Protein AF-A0A3S3SS84-F1 (afdb_monomer_lite)

Radius of gyration: 25.29 Å; chains: 1; bounding box: 88×58×58 Å

Foldseek 3Di:
DDDDDDDDDDDPPDPPCDPVNVVVVPVVPPPPDPPPPPPPCPVVVVCVVPPPLPDQKDWQWAWDDDPVDIDIHHHWDADPVCVVVVVVDVVQDADLQWQDWDWDWDDDDDPDTDTDIDHGHPHNIHTQWHWDDPPPPDDIDIDGDPCLCVVQVWDQDPVQRFTWDADPVRDTGTAWHDDPRIIMGGSVSVCVVVVVVD

Sequence (198 aa):
MNKDSISKTSTDEYPQVTQADFEQAVLRRNLEPEGQNYALFLKEREHIKTQLGNEKWITVYSSSQDARETTDKYCGLVKNSDVDNVLTDDGWELSFEEGFPARRCQHGLCTNVEIEYDRFGFSDVEPLVFIRNYHGFRDNHPEISEEFRFFHNLYYERKRDEFVKFDESGEEIPVVRFKNGTVLIRLKEIRQFLSIKE

Secondary structure (DSSP, 8-state):
------------------HHHHHHHHHHS------SSSSTTHHHHHHHHHTTTTSSEEEEEEEEE-SS-EEEE--EE--GGGHHHHHH-STT---TT-SS-EEEE--SS-SS--EEEESSSS-SPEESEEEE--TTSS--EEEE-HHHHHHTT-EEETTTTEEEEE-TT--EEEEEEEETTEEEEEHHHHHHHHTT--

Structure (mmCIF, N/CA/C/O backbone):
data_AF-A0A3S3SS84-F1
#
_entry.id   AF-A0A3S3SS84-F1
#
loop_
_atom_site.group_PDB
_atom_site.id
_atom_site.type_symbol
_atom_site.label_atom_id
_atom_site.label_alt_id
_atom_site.label_comp_id
_atom_site.label_asym_id
_atom_site.label_entity_id
_atom_site.label_seq_id
_atom_site.pdbx_PDB_ins_code
_atom_site.Cartn_x
_atom_site.Cartn_y
_atom_site.Cartn_z
_atom_site.occupancy
_atom_site.B_iso_or_equiv
_atom_site.auth_seq_id
_atom_site.auth_comp_id
_atom_site.auth_asym_id
_atom_site.auth_atom_id
_atom_site.pdbx_PDB_model_num
ATOM 1 N N . MET A 1 1 ? 69.122 -36.813 -6.906 1.00 33.28 1 MET A N 1
ATOM 2 C CA . MET A 1 1 ? 69.836 -35.531 -6.714 1.00 33.28 1 MET A CA 1
ATOM 3 C C . MET A 1 1 ? 69.293 -34.579 -7.770 1.00 33.28 1 MET A C 1
ATOM 5 O O . MET A 1 1 ? 69.358 -34.948 -8.926 1.00 33.28 1 MET A O 1
ATOM 9 N N . ASN A 1 2 ? 68.663 -33.447 -7.484 1.00 34.47 2 ASN A N 1
ATOM 10 C CA . ASN A 1 2 ? 68.453 -32.754 -6.222 1.00 34.47 2 ASN A CA 1
ATOM 11 C C . ASN A 1 2 ? 67.049 -32.120 -6.227 1.00 34.47 2 ASN A C 1
ATOM 13 O O . ASN A 1 2 ? 66.549 -31.734 -7.281 1.00 34.47 2 ASN A O 1
ATOM 17 N N . LYS A 1 3 ? 66.416 -32.114 -5.053 1.00 42.94 3 LYS A N 1
ATOM 18 C CA . LYS A 1 3 ? 65.128 -31.482 -4.754 1.00 42.94 3 LYS A CA 1
ATOM 19 C C . LYS A 1 3 ? 65.404 -30.023 -4.412 1.00 42.94 3 LYS A C 1
ATOM 21 O O . LYS A 1 3 ? 66.201 -29.828 -3.511 1.00 42.94 3 LYS A O 1
ATOM 26 N N . ASP A 1 4 ? 64.680 -29.078 -5.001 1.00 41.25 4 ASP A N 1
ATOM 27 C CA . ASP A 1 4 ? 64.538 -27.714 -4.468 1.00 41.25 4 ASP A CA 1
ATOM 28 C C . ASP A 1 4 ? 63.083 -27.273 -4.737 1.00 41.25 4 ASP A C 1
ATOM 30 O O . ASP A 1 4 ? 62.698 -26.990 -5.866 1.00 41.25 4 ASP A O 1
ATOM 34 N N . SER A 1 5 ? 62.139 -27.631 -3.860 1.00 37.94 5 SER A N 1
ATOM 35 C CA . SER A 1 5 ? 61.687 -26.880 -2.673 1.00 37.94 5 SER A CA 1
ATOM 36 C C . SER A 1 5 ? 60.755 -25.713 -3.019 1.00 37.94 5 SER A C 1
ATOM 38 O O . SER A 1 5 ? 61.174 -24.588 -3.262 1.00 37.94 5 SER A O 1
ATOM 40 N N . ILE A 1 6 ? 59.457 -26.029 -2.985 1.00 43.22 6 ILE A N 1
ATOM 41 C CA . ILE A 1 6 ? 58.327 -25.098 -2.937 1.00 43.22 6 ILE A CA 1
ATOM 42 C C . ILE A 1 6 ? 58.434 -24.290 -1.635 1.00 43.22 6 ILE A C 1
ATOM 44 O O . ILE A 1 6 ? 58.304 -24.868 -0.554 1.00 43.22 6 ILE A O 1
ATOM 48 N N . SER A 1 7 ? 58.643 -22.975 -1.720 1.00 37.16 7 SER A N 1
ATOM 49 C CA . SER A 1 7 ? 58.449 -22.066 -0.589 1.00 37.16 7 SER A CA 1
ATOM 50 C C . SER A 1 7 ? 57.005 -21.554 -0.584 1.00 37.16 7 SER A C 1
ATOM 52 O O . SER A 1 7 ? 56.540 -20.899 -1.512 1.00 37.16 7 SER A O 1
ATOM 54 N N . LYS A 1 8 ? 56.275 -21.888 0.483 1.00 44.56 8 LYS A N 1
ATOM 55 C CA . LYS A 1 8 ? 55.044 -21.207 0.894 1.00 44.56 8 LYS A CA 1
ATOM 56 C C . LYS A 1 8 ? 55.412 -20.157 1.940 1.00 44.56 8 LYS A C 1
ATOM 58 O O . LYS A 1 8 ? 55.920 -20.543 2.984 1.00 44.56 8 LYS A O 1
ATOM 63 N N . THR A 1 9 ? 55.100 -18.897 1.660 1.00 34.22 9 THR A N 1
ATOM 64 C CA . THR A 1 9 ? 54.912 -17.744 2.573 1.00 34.22 9 THR A CA 1
ATOM 65 C C . THR A 1 9 ? 54.574 -16.576 1.642 1.00 34.22 9 THR A C 1
ATOM 67 O O . THR A 1 9 ? 55.252 -16.429 0.637 1.00 34.22 9 THR A O 1
ATOM 70 N N . SER A 1 10 ? 53.582 -15.720 1.833 1.00 34.88 10 SER A N 1
ATOM 71 C CA . SER A 1 10 ? 52.751 -15.356 2.974 1.00 34.88 10 SER A CA 1
ATOM 72 C C . SER A 1 10 ? 51.520 -14.653 2.388 1.00 34.88 10 SER A C 1
ATOM 74 O O . SER A 1 10 ? 51.633 -14.032 1.338 1.00 34.88 10 SER A O 1
ATOM 76 N N . THR A 1 11 ? 50.378 -14.782 3.055 1.00 35.44 11 THR A N 1
ATOM 77 C CA . THR A 1 11 ? 49.108 -14.085 2.819 1.00 35.44 11 THR A CA 1
ATOM 78 C C . THR A 1 11 ? 49.292 -12.678 2.241 1.00 35.44 11 THR A C 1
ATOM 80 O O . THR A 1 11 ? 49.975 -11.859 2.856 1.00 35.44 11 THR A O 1
ATOM 83 N N . ASP A 1 12 ? 48.674 -12.417 1.086 1.00 38.78 12 ASP A N 1
ATOM 84 C CA . ASP A 1 12 ? 48.531 -11.083 0.504 1.00 38.78 12 ASP A CA 1
ATOM 85 C C . ASP A 1 12 ? 47.715 -10.204 1.467 1.00 38.78 12 ASP A C 1
ATOM 87 O O . ASP A 1 12 ? 46.485 -10.147 1.411 1.00 38.78 12 ASP A O 1
ATOM 91 N N . GLU A 1 13 ? 48.391 -9.536 2.402 1.00 44.50 13 GLU A N 1
ATOM 92 C CA . GLU A 1 13 ? 47.826 -8.363 3.057 1.00 44.50 13 GLU A CA 1
ATOM 93 C C . GLU A 1 13 ? 47.720 -7.268 1.997 1.00 44.50 13 GLU A C 1
ATOM 95 O O . GLU A 1 13 ? 48.699 -6.610 1.638 1.00 44.50 13 GLU A O 1
ATOM 100 N N . TYR A 1 14 ? 46.510 -7.094 1.468 1.00 39.81 14 TYR A N 1
ATOM 101 C CA . TYR A 1 14 ? 46.167 -5.902 0.710 1.00 39.81 14 TYR A CA 1
ATOM 102 C C . TYR A 1 14 ? 46.538 -4.674 1.552 1.00 39.81 14 TYR A C 1
ATOM 104 O O . TYR A 1 14 ? 46.167 -4.625 2.733 1.00 39.81 14 TYR A O 1
ATOM 112 N N . PRO A 1 15 ? 47.246 -3.680 0.983 1.00 47.75 15 PRO A N 1
ATOM 113 C CA . PRO A 1 15 ? 47.521 -2.451 1.706 1.00 47.75 15 PRO A CA 1
ATOM 114 C C . PRO A 1 15 ? 46.185 -1.866 2.165 1.00 47.75 15 PRO A C 1
ATOM 116 O O . PRO A 1 15 ? 45.265 -1.699 1.362 1.00 47.75 15 PRO A O 1
ATOM 119 N N . GLN A 1 16 ? 46.059 -1.615 3.468 1.00 51.16 16 GLN A N 1
ATOM 120 C CA . GLN A 1 16 ? 44.879 -0.967 4.027 1.00 51.16 16 GLN A CA 1
ATOM 121 C C . GLN A 1 16 ? 44.791 0.427 3.412 1.00 51.16 16 GLN A C 1
ATOM 123 O O . GLN A 1 16 ? 45.594 1.301 3.734 1.00 51.16 16 GLN A O 1
ATOM 128 N N . VAL A 1 17 ? 43.849 0.601 2.485 1.00 50.44 17 VAL A N 1
ATOM 129 C CA . VAL A 1 17 ? 43.583 1.884 1.836 1.00 50.44 17 VAL A CA 1
ATOM 130 C C . VAL A 1 17 ? 43.101 2.832 2.920 1.00 50.44 17 VAL A C 1
ATOM 132 O O . VAL A 1 17 ? 42.024 2.647 3.488 1.00 50.44 17 VAL A O 1
ATOM 135 N N . THR A 1 18 ? 43.920 3.824 3.252 1.00 65.12 18 THR A N 1
ATOM 136 C CA . THR A 1 18 ? 43.531 4.829 4.234 1.00 65.12 18 THR A CA 1
ATOM 137 C C . THR A 1 18 ? 42.568 5.823 3.591 1.00 65.12 18 THR A C 1
ATOM 139 O O . THR A 1 18 ? 42.564 6.018 2.375 1.00 65.12 18 THR A O 1
ATOM 142 N N . GLN A 1 19 ? 41.755 6.497 4.405 1.00 56.25 19 GLN A N 1
ATOM 143 C CA . GLN A 1 19 ? 40.863 7.562 3.932 1.00 56.25 19 GLN A CA 1
ATOM 144 C C . GLN A 1 19 ? 41.625 8.628 3.116 1.00 56.25 19 GLN A C 1
ATOM 146 O O . GLN A 1 19 ? 41.119 9.135 2.118 1.00 56.25 19 GLN A O 1
ATOM 151 N N . ALA A 1 20 ? 42.883 8.891 3.483 1.00 63.28 20 ALA A N 1
ATOM 152 C CA . ALA A 1 20 ? 43.763 9.814 2.776 1.00 63.28 20 ALA A CA 1
ATOM 153 C C . ALA A 1 20 ? 44.193 9.301 1.388 1.00 63.28 20 ALA A C 1
ATOM 155 O O . ALA A 1 20 ? 44.321 10.097 0.456 1.00 63.28 20 ALA A O 1
ATOM 156 N N . ASP A 1 21 ? 44.376 7.987 1.221 1.00 62.75 21 ASP A N 1
ATOM 157 C CA . ASP A 1 21 ? 44.674 7.378 -0.082 1.00 62.75 21 ASP A CA 1
ATOM 158 C C . ASP A 1 21 ? 43.467 7.472 -1.025 1.00 62.75 21 ASP A C 1
ATOM 160 O O . ASP A 1 21 ? 43.627 7.706 -2.226 1.00 62.75 21 ASP A O 1
ATOM 164 N N . PHE A 1 22 ? 42.254 7.362 -0.473 1.00 54.28 22 PHE A N 1
ATOM 165 C CA . PHE A 1 22 ? 41.006 7.545 -1.214 1.00 54.28 22 PHE A CA 1
ATOM 166 C C . PHE A 1 22 ? 40.837 9.001 -1.672 1.00 54.28 22 PHE A C 1
ATOM 168 O O . PHE A 1 22 ? 40.579 9.262 -2.846 1.00 54.28 22 PHE A O 1
ATOM 175 N N . GLU A 1 23 ? 41.075 9.962 -0.779 1.00 59.25 23 GLU A N 1
ATOM 176 C CA . GLU A 1 23 ? 40.998 11.395 -1.087 1.00 59.25 23 GLU A CA 1
ATOM 177 C C . GLU A 1 23 ? 42.050 11.826 -2.124 1.00 59.25 23 GLU A C 1
ATOM 179 O O . GLU A 1 23 ? 41.735 12.559 -3.062 1.00 59.25 23 GLU A O 1
ATOM 184 N N . GLN A 1 24 ? 43.284 11.310 -2.038 1.00 56.19 24 GLN A N 1
ATOM 185 C CA . GLN A 1 24 ? 44.324 11.524 -3.056 1.00 56.19 24 GLN A CA 1
ATOM 186 C C . GLN A 1 24 ? 43.948 10.930 -4.420 1.00 56.19 24 GLN A C 1
ATOM 188 O O . GLN A 1 24 ? 44.270 11.527 -5.452 1.00 56.19 24 GLN A O 1
ATOM 193 N N . ALA A 1 25 ? 43.288 9.769 -4.451 1.00 49.94 25 ALA A N 1
ATOM 194 C CA . ALA A 1 25 ? 42.852 9.130 -5.691 1.00 49.94 25 ALA A CA 1
ATOM 195 C C . ALA A 1 25 ? 41.711 9.903 -6.376 1.00 49.94 25 ALA A C 1
ATOM 197 O O . ALA A 1 25 ? 41.719 10.025 -7.604 1.00 49.94 25 ALA A O 1
ATOM 198 N N . VAL A 1 26 ? 40.793 10.469 -5.586 1.00 49.97 26 VAL A N 1
ATOM 199 C CA . VAL A 1 26 ? 39.708 11.354 -6.045 1.00 49.97 26 VAL A CA 1
ATOM 200 C C . VAL A 1 26 ? 40.251 12.691 -6.562 1.00 49.97 26 VAL A C 1
ATOM 202 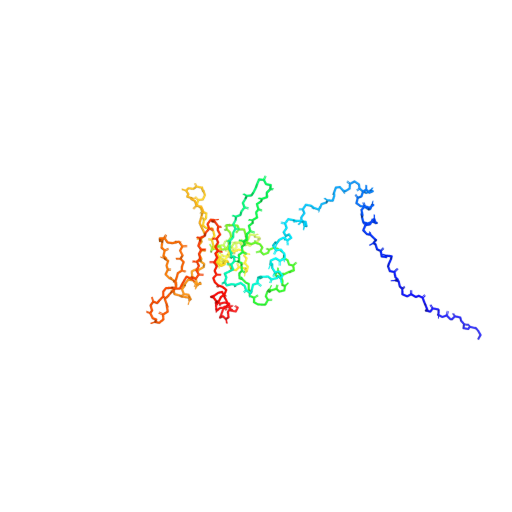O O . VAL A 1 26 ? 39.725 13.221 -7.527 1.00 49.97 26 VAL A O 1
ATOM 205 N N . LEU A 1 27 ? 41.341 13.213 -5.989 1.00 49.97 27 LEU A N 1
ATOM 206 C CA . LEU A 1 27 ? 41.964 14.471 -6.433 1.00 49.97 27 LEU A CA 1
ATOM 207 C C . LEU A 1 27 ? 42.878 14.330 -7.665 1.00 49.97 27 LEU A C 1
ATOM 209 O O . LEU A 1 27 ? 42.988 15.263 -8.456 1.00 49.97 27 LEU A O 1
ATOM 213 N N . ARG A 1 28 ? 43.587 13.201 -7.835 1.00 45.12 28 ARG A N 1
ATOM 214 C CA . ARG A 1 28 ? 44.561 13.016 -8.940 1.00 45.12 28 ARG A CA 1
ATOM 215 C C . ARG A 1 28 ? 43.925 12.725 -10.290 1.00 45.12 28 ARG A C 1
ATOM 217 O O . ARG A 1 28 ? 44.539 12.979 -11.326 1.00 45.12 28 ARG A O 1
ATOM 224 N N . ARG A 1 29 ? 42.731 12.150 -10.294 1.00 40.50 29 ARG A N 1
ATOM 225 C CA . ARG A 1 29 ? 41.902 12.087 -11.489 1.00 40.50 29 ARG A CA 1
ATOM 226 C C . ARG A 1 29 ? 40.944 13.256 -11.351 1.00 40.50 29 ARG A C 1
ATOM 228 O O . ARG A 1 29 ? 40.221 13.283 -10.375 1.00 40.50 29 ARG A O 1
ATOM 235 N N . ASN A 1 30 ? 40.895 14.175 -12.313 1.00 44.81 30 ASN A N 1
ATOM 236 C CA . ASN A 1 30 ? 39.806 15.159 -12.450 1.00 44.81 30 ASN A CA 1
ATOM 237 C C . ASN A 1 30 ? 38.455 14.468 -12.769 1.00 44.81 30 ASN A C 1
ATOM 239 O O . ASN A 1 30 ? 37.714 14.887 -13.652 1.00 44.81 30 ASN A O 1
ATOM 243 N N . LEU A 1 31 ? 38.181 13.349 -12.108 1.00 44.25 31 LEU A N 1
ATOM 244 C CA . LEU A 1 31 ? 36.870 12.794 -11.913 1.00 44.25 31 LEU A CA 1
ATOM 245 C C . LEU A 1 31 ? 36.328 13.590 -10.731 1.00 44.25 31 LEU A C 1
ATOM 247 O O . LEU A 1 31 ? 36.602 13.259 -9.580 1.00 44.25 31 LEU A O 1
ATOM 251 N N . GLU A 1 32 ? 35.591 14.662 -11.025 1.00 38.28 32 GLU A N 1
ATOM 252 C CA . GLU A 1 32 ? 34.512 15.057 -10.122 1.00 38.28 32 GLU A CA 1
ATOM 253 C C . GLU A 1 32 ? 33.808 13.754 -9.740 1.00 38.28 32 GLU A C 1
ATOM 255 O O . GLU A 1 32 ? 33.389 13.020 -10.646 1.00 38.28 32 GLU A O 1
ATOM 260 N N . PRO A 1 33 ? 33.802 13.362 -8.457 1.00 40.66 33 PRO A N 1
ATOM 261 C CA . PRO A 1 33 ? 33.200 12.105 -8.095 1.00 40.66 33 PRO A CA 1
ATOM 262 C C . PRO A 1 33 ? 31.753 12.199 -8.564 1.00 40.66 33 PRO A C 1
ATOM 264 O O . PRO A 1 33 ? 31.030 13.119 -8.180 1.00 40.66 33 PRO A O 1
ATOM 267 N N . GLU A 1 34 ? 31.320 11.231 -9.368 1.00 40.31 34 GLU A N 1
ATOM 268 C CA . GLU A 1 34 ? 29.911 10.872 -9.541 1.00 40.31 34 GLU A CA 1
ATOM 269 C C . GLU A 1 34 ? 29.367 10.351 -8.188 1.00 40.31 34 GLU A C 1
ATOM 271 O O . GLU A 1 34 ? 28.874 9.240 -8.034 1.00 40.31 34 GLU A O 1
ATOM 276 N N . GLY A 1 35 ? 29.535 11.165 -7.148 1.00 39.06 35 GLY A N 1
ATOM 277 C CA . GLY A 1 35 ? 29.123 11.014 -5.767 1.00 39.06 35 GLY A CA 1
ATOM 278 C C . GLY A 1 35 ? 27.873 11.835 -5.487 1.00 39.06 35 GLY A C 1
ATOM 279 O O . GLY A 1 35 ? 27.615 12.175 -4.337 1.00 39.06 35 GLY A O 1
ATOM 280 N N . GLN A 1 36 ? 27.089 12.146 -6.521 1.00 36.03 36 GLN A N 1
ATOM 281 C CA . GLN A 1 36 ? 25.764 12.719 -6.326 1.00 36.03 36 GLN A CA 1
ATOM 282 C C . GLN A 1 36 ? 24.740 11.672 -5.869 1.00 36.03 36 GLN A C 1
ATOM 284 O O . GLN A 1 36 ? 23.759 12.067 -5.268 1.00 36.03 36 GLN A O 1
ATOM 289 N N . ASN A 1 37 ? 24.978 10.359 -6.022 1.00 40.81 37 ASN A N 1
ATOM 290 C CA . ASN A 1 37 ? 23.961 9.343 -5.691 1.00 40.81 37 ASN A CA 1
ATOM 291 C C . ASN A 1 37 ? 24.025 8.738 -4.273 1.00 40.81 37 ASN A C 1
ATOM 293 O O . ASN A 1 37 ? 23.041 8.170 -3.807 1.00 40.81 37 ASN A O 1
ATOM 297 N N . TYR A 1 38 ? 25.137 8.847 -3.537 1.00 43.38 38 TYR A N 1
ATOM 298 C CA . TYR A 1 38 ? 25.286 8.098 -2.272 1.00 43.38 38 TYR A CA 1
ATOM 299 C C . TYR A 1 38 ? 24.820 8.845 -1.015 1.00 43.38 38 TYR A C 1
ATOM 301 O O . TYR A 1 38 ? 24.490 8.208 -0.012 1.00 43.38 38 TYR A O 1
ATOM 309 N N . ALA A 1 39 ? 24.779 10.178 -1.051 1.00 45.78 39 ALA A N 1
ATOM 310 C CA . ALA A 1 39 ? 24.356 10.991 0.090 1.00 45.78 39 ALA A CA 1
ATOM 311 C C . ALA A 1 39 ? 22.827 11.156 0.187 1.00 45.78 39 ALA A C 1
ATOM 313 O O . ALA A 1 39 ? 22.318 11.401 1.280 1.00 45.78 39 ALA A O 1
ATOM 314 N N . LEU A 1 40 ? 22.106 10.991 -0.929 1.00 56.25 40 LEU A N 1
ATOM 315 C CA . LEU A 1 40 ? 20.716 11.442 -1.082 1.00 56.25 40 LEU A CA 1
ATOM 316 C C . LEU A 1 40 ? 19.703 10.668 -0.231 1.00 56.25 40 LEU A C 1
ATOM 318 O O . LEU A 1 40 ? 18.725 11.239 0.233 1.00 56.25 40 LEU A O 1
ATOM 322 N N . PHE A 1 41 ? 19.975 9.397 0.070 1.00 66.12 41 PHE A N 1
ATOM 323 C CA . PHE A 1 41 ? 19.024 8.522 0.768 1.00 66.12 41 PHE A CA 1
ATOM 324 C C . PHE A 1 41 ? 19.559 7.964 2.090 1.00 66.12 41 PHE A C 1
ATOM 326 O O . PHE A 1 41 ? 19.090 6.932 2.563 1.00 66.12 41 PHE A O 1
ATOM 333 N N . LEU A 1 42 ? 20.571 8.585 2.711 1.00 72.88 42 LEU A N 1
ATOM 334 C CA . LEU A 1 42 ? 21.128 8.077 3.978 1.00 72.88 42 LEU 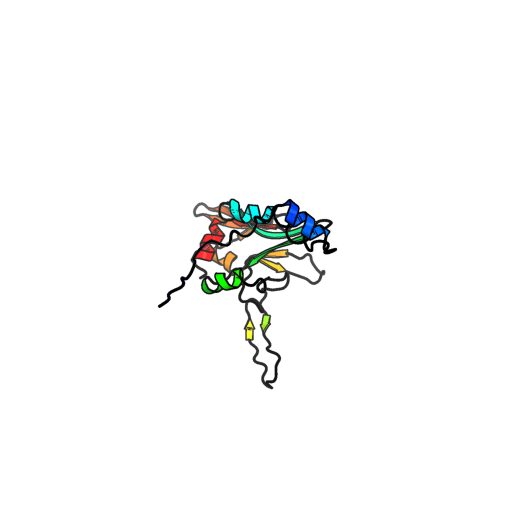A CA 1
ATOM 335 C C . LEU A 1 42 ? 20.057 7.969 5.070 1.00 72.88 42 LEU A C 1
ATOM 337 O O . LEU A 1 42 ? 20.005 6.974 5.790 1.00 72.88 42 LEU A O 1
ATOM 341 N N . LYS A 1 43 ? 19.167 8.960 5.151 1.00 77.19 43 LYS A N 1
ATOM 342 C CA . LYS A 1 43 ? 18.048 8.965 6.095 1.00 77.19 43 LYS A CA 1
ATOM 343 C C . LYS A 1 43 ? 17.085 7.804 5.826 1.00 77.19 43 LYS A C 1
ATOM 345 O O . LYS A 1 43 ? 16.715 7.092 6.756 1.00 77.19 43 LYS A O 1
ATOM 350 N N . GLU A 1 44 ? 16.713 7.589 4.569 1.00 79.44 44 GLU A N 1
ATOM 351 C CA . GLU A 1 44 ? 15.848 6.497 4.118 1.00 79.44 44 GLU A CA 1
ATOM 352 C C . GLU A 1 44 ? 16.482 5.133 4.396 1.00 79.44 44 GLU A C 1
ATOM 354 O O . GLU A 1 44 ? 15.824 4.252 4.941 1.00 79.44 44 GLU A O 1
ATOM 359 N N . ARG A 1 45 ? 17.773 4.964 4.096 1.00 81.00 45 ARG A N 1
ATOM 360 C CA . ARG A 1 45 ? 18.513 3.720 4.346 1.00 81.00 45 ARG A CA 1
ATOM 361 C C . ARG A 1 45 ? 18.566 3.381 5.828 1.00 81.00 45 ARG A C 1
ATOM 363 O O . ARG A 1 45 ? 18.353 2.228 6.197 1.00 81.00 45 ARG A O 1
ATOM 370 N N . GLU A 1 46 ? 18.831 4.365 6.681 1.00 83.56 46 GLU A N 1
ATOM 371 C CA . GLU A 1 46 ? 18.838 4.147 8.127 1.00 83.56 46 GLU A CA 1
ATOM 372 C C . GLU A 1 46 ? 17.433 3.851 8.661 1.00 83.56 46 GLU A C 1
ATOM 374 O O . GLU A 1 46 ? 17.273 2.951 9.486 1.00 83.56 46 GLU A O 1
ATOM 379 N N . HIS A 1 47 ? 16.397 4.508 8.136 1.00 83.69 47 HIS A N 1
ATOM 380 C CA . HIS A 1 47 ? 15.008 4.176 8.453 1.00 83.69 47 HIS A CA 1
ATOM 381 C C . HIS A 1 47 ? 14.650 2.733 8.054 1.00 83.69 47 HIS A C 1
ATOM 383 O O . HIS A 1 47 ? 14.107 1.994 8.875 1.00 83.69 47 HIS A O 1
ATOM 389 N N . ILE A 1 48 ? 15.020 2.290 6.846 1.00 84.62 48 ILE A N 1
ATOM 390 C CA . ILE A 1 48 ? 14.793 0.912 6.377 1.00 84.62 48 ILE A CA 1
ATOM 391 C C . ILE A 1 48 ? 15.467 -0.103 7.307 1.00 84.62 48 ILE A C 1
ATOM 393 O O . ILE A 1 48 ? 14.858 -1.101 7.677 1.00 84.62 48 ILE A O 1
ATOM 397 N N . LYS A 1 49 ? 16.708 0.158 7.729 1.00 84.06 49 LYS A N 1
ATOM 398 C CA . LYS A 1 49 ? 17.457 -0.764 8.596 1.00 84.06 49 LYS A CA 1
ATOM 399 C C . LYS A 1 49 ? 16.941 -0.824 10.031 1.00 84.06 49 LYS A C 1
ATOM 401 O O . LYS A 1 49 ? 17.073 -1.861 10.674 1.00 84.06 49 LYS A O 1
ATOM 406 N N . THR A 1 50 ? 16.444 0.290 10.567 1.00 85.44 50 THR A N 1
ATOM 407 C CA . THR A 1 50 ? 16.203 0.426 12.014 1.00 85.44 50 THR A CA 1
ATOM 408 C C . THR A 1 50 ? 14.727 0.460 12.399 1.00 85.44 50 THR A C 1
ATOM 410 O O . THR A 1 50 ? 14.377 0.035 13.500 1.00 85.44 50 THR A O 1
ATOM 413 N N . GLN A 1 51 ? 13.853 0.952 11.519 1.00 85.75 51 GLN A N 1
ATOM 414 C CA . GLN A 1 51 ? 12.460 1.275 11.844 1.00 85.75 51 GLN A CA 1
ATOM 415 C C . GLN A 1 51 ? 11.457 0.493 10.998 1.00 85.75 51 GLN A C 1
ATOM 417 O O . GLN A 1 51 ? 10.456 0.012 11.542 1.00 85.75 51 GLN A O 1
ATOM 422 N N . LEU A 1 52 ? 11.724 0.322 9.701 1.00 85.69 52 LEU A N 1
ATOM 423 C CA . LEU A 1 52 ? 10.792 -0.336 8.790 1.00 85.69 52 LEU A CA 1
ATOM 424 C C . LEU A 1 52 ? 10.421 -1.740 9.298 1.00 85.69 52 LEU A C 1
ATOM 426 O O . LEU A 1 52 ? 11.273 -2.552 9.650 1.00 85.69 52 LEU A O 1
ATOM 430 N N . GLY A 1 53 ? 9.118 -2.018 9.373 1.00 83.19 53 GLY A N 1
ATOM 431 C CA . GLY A 1 53 ? 8.591 -3.291 9.880 1.00 83.19 53 GLY A CA 1
ATOM 432 C C . GLY A 1 53 ? 8.426 -3.382 11.405 1.00 83.19 53 GLY A C 1
ATOM 433 O O . GLY A 1 53 ? 7.857 -4.365 11.883 1.00 83.19 53 GLY A O 1
ATOM 434 N N . ASN A 1 54 ? 8.837 -2.364 12.165 1.00 87.31 54 ASN A N 1
ATOM 435 C CA . ASN A 1 54 ? 8.554 -2.242 13.604 1.00 87.31 54 ASN A CA 1
ATOM 436 C C . ASN A 1 54 ? 7.552 -1.121 13.920 1.00 87.31 54 ASN A C 1
ATOM 438 O O . ASN A 1 54 ? 7.011 -1.045 15.024 1.00 87.31 54 ASN A O 1
ATOM 442 N N . GLU A 1 55 ? 7.275 -0.257 12.949 1.00 91.94 55 GLU A N 1
ATOM 443 C CA . GLU A 1 55 ? 6.353 0.859 13.101 1.00 91.94 55 GLU A CA 1
ATOM 444 C C . GLU A 1 55 ? 4.890 0.431 12.991 1.00 91.94 55 GLU A C 1
ATOM 446 O O . GLU A 1 55 ? 4.519 -0.485 12.259 1.00 91.94 55 GLU A O 1
ATOM 451 N N . LYS A 1 56 ? 4.008 1.150 13.693 1.00 94.94 56 LYS A N 1
ATOM 452 C CA . LYS A 1 56 ? 2.560 0.916 13.590 1.00 94.94 56 LYS A CA 1
ATOM 453 C C . LYS A 1 56 ? 2.010 1.300 12.213 1.00 94.94 56 LYS A C 1
ATOM 455 O O . LYS A 1 56 ? 1.064 0.666 11.748 1.00 94.94 56 LYS A O 1
ATOM 460 N N . TRP A 1 57 ? 2.568 2.342 11.605 1.00 95.81 57 TRP A N 1
ATOM 461 C CA . TRP A 1 57 ? 2.159 2.902 10.321 1.00 95.81 57 TRP A CA 1
ATOM 462 C C . TRP A 1 57 ? 3.352 2.889 9.380 1.00 95.81 57 TRP A C 1
ATOM 464 O O . TRP A 1 57 ? 4.406 3.388 9.749 1.00 95.81 57 TRP A O 1
ATOM 474 N N . ILE A 1 58 ? 3.158 2.345 8.187 1.00 95.19 58 ILE A N 1
ATOM 475 C CA . ILE A 1 58 ? 4.164 2.278 7.134 1.00 95.19 58 ILE A CA 1
ATOM 476 C C . ILE A 1 58 ? 3.786 3.283 6.057 1.00 95.19 58 ILE A C 1
ATOM 478 O O . ILE A 1 58 ? 2.622 3.359 5.654 1.00 95.19 58 ILE A O 1
ATOM 482 N N . THR A 1 59 ? 4.772 4.047 5.595 1.00 93.88 59 THR A N 1
ATOM 483 C CA . THR A 1 59 ? 4.613 4.903 4.418 1.00 93.88 59 THR A CA 1
ATOM 484 C C . THR A 1 59 ? 4.684 4.028 3.177 1.00 93.88 59 THR A C 1
ATOM 486 O O . THR A 1 59 ? 5.736 3.470 2.885 1.00 93.88 59 THR A O 1
ATOM 489 N N . VAL A 1 60 ? 3.560 3.881 2.476 1.00 93.69 60 VAL A N 1
ATOM 490 C CA . VAL A 1 60 ? 3.455 3.044 1.265 1.00 93.69 60 VAL A CA 1
ATOM 491 C C . VAL A 1 60 ? 3.470 3.868 -0.019 1.00 93.69 60 VAL A C 1
ATOM 493 O O . VAL A 1 60 ? 3.697 3.328 -1.094 1.00 93.69 60 VAL A O 1
ATOM 496 N N . TYR A 1 61 ? 3.231 5.172 0.097 1.00 92.81 61 TYR A N 1
ATOM 497 C CA . TYR A 1 61 ? 3.445 6.126 -0.976 1.00 92.81 61 TYR A CA 1
ATOM 498 C C . TYR A 1 61 ? 3.811 7.485 -0.392 1.00 92.81 61 TYR A C 1
ATOM 500 O O . TYR A 1 61 ? 3.213 7.913 0.597 1.00 92.81 61 TYR A O 1
ATOM 508 N N . SER A 1 62 ? 4.756 8.179 -1.011 1.00 90.50 62 SER A N 1
ATOM 509 C CA . SER A 1 62 ? 4.988 9.603 -0.778 1.00 90.50 62 SER A CA 1
ATOM 510 C C . SER A 1 62 ? 5.675 10.200 -1.988 1.00 90.50 62 SER A C 1
ATOM 512 O O . SER A 1 62 ? 6.653 9.621 -2.445 1.00 90.50 62 SER A O 1
ATOM 514 N N . SER A 1 63 ? 5.233 11.371 -2.425 1.00 85.44 63 SER A N 1
ATOM 515 C CA . SER A 1 63 ? 5.984 12.188 -3.373 1.00 85.44 63 SER A CA 1
ATOM 516 C C . SER A 1 63 ? 6.345 13.500 -2.696 1.00 85.44 63 SER A C 1
ATOM 518 O O . SER A 1 63 ? 5.479 14.185 -2.142 1.00 85.44 63 SER A O 1
ATOM 520 N N . SER A 1 64 ? 7.635 13.818 -2.673 1.00 80.38 64 SER A N 1
ATOM 521 C CA . SER A 1 64 ? 8.145 15.073 -2.132 1.00 80.38 64 SER A CA 1
ATOM 522 C C . SER A 1 64 ? 9.062 15.730 -3.144 1.00 80.38 64 SER A C 1
ATOM 524 O O . SER A 1 64 ? 9.993 15.099 -3.639 1.00 80.38 64 SER A O 1
ATOM 526 N N . GLN A 1 65 ? 8.806 17.005 -3.412 1.00 75.25 65 GLN A N 1
ATOM 527 C CA . GLN A 1 65 ? 9.638 17.827 -4.270 1.00 75.25 65 GLN A CA 1
ATOM 528 C C . GLN A 1 65 ? 10.219 18.972 -3.446 1.00 75.25 65 GLN A C 1
ATOM 530 O O . GLN A 1 65 ? 9.489 19.842 -2.973 1.00 75.25 65 GLN A O 1
ATOM 535 N N . ASP A 1 66 ? 11.539 18.968 -3.309 1.00 71.31 66 ASP A N 1
ATOM 536 C CA . ASP A 1 66 ? 12.316 20.062 -2.745 1.00 71.31 66 ASP A CA 1
ATOM 537 C C . ASP A 1 66 ? 13.034 20.826 -3.868 1.00 71.31 66 ASP A C 1
ATOM 539 O O . ASP A 1 66 ? 13.133 20.374 -5.008 1.00 71.31 66 ASP A O 1
ATOM 543 N N . ALA A 1 67 ? 13.588 22.002 -3.557 1.00 66.19 67 ALA A N 1
ATOM 544 C CA . ALA A 1 67 ? 14.236 22.882 -4.541 1.00 66.19 67 ALA A CA 1
ATOM 545 C C . ALA A 1 67 ? 15.437 22.257 -5.288 1.00 66.19 67 ALA A C 1
ATOM 547 O O . ALA A 1 67 ? 15.968 22.874 -6.210 1.00 66.19 67 ALA A O 1
ATOM 548 N N . ARG A 1 68 ? 15.905 21.080 -4.859 1.00 64.81 68 ARG A N 1
ATOM 549 C CA . ARG A 1 68 ? 17.053 20.370 -5.435 1.00 64.81 68 ARG A CA 1
ATOM 550 C C . ARG A 1 68 ? 16.712 18.967 -5.926 1.00 64.81 68 ARG A C 1
ATOM 552 O O . ARG A 1 68 ? 17.397 18.485 -6.818 1.00 64.81 68 ARG A O 1
ATOM 559 N N . GLU A 1 69 ? 15.685 18.331 -5.366 1.00 69.50 69 GLU A N 1
ATOM 560 C CA . GLU A 1 69 ? 15.463 16.889 -5.487 1.00 69.50 69 GLU A CA 1
ATOM 561 C C . GLU A 1 69 ? 13.971 16.562 -5.492 1.00 69.50 69 GLU A C 1
ATOM 563 O O . GLU A 1 69 ? 13.171 17.202 -4.810 1.00 69.50 69 GLU A O 1
ATOM 568 N N . THR A 1 70 ? 13.603 15.548 -6.270 1.00 72.06 70 THR A N 1
ATOM 569 C CA . THR A 1 70 ? 12.290 14.905 -6.194 1.00 72.06 70 THR A CA 1
ATOM 570 C C . THR A 1 70 ? 12.515 13.492 -5.682 1.00 72.06 70 THR A C 1
ATOM 572 O O . THR A 1 70 ? 13.304 12.751 -6.262 1.00 72.06 70 THR A O 1
ATOM 575 N N . THR A 1 71 ? 11.858 13.155 -4.577 1.00 79.00 71 THR A N 1
ATOM 576 C CA . THR A 1 71 ? 11.938 11.842 -3.938 1.00 79.00 71 THR A CA 1
ATOM 577 C C . THR A 1 71 ? 10.552 11.240 -3.905 1.00 79.00 71 THR A C 1
ATOM 579 O O . THR A 1 71 ? 9.659 11.772 -3.236 1.00 79.00 71 THR A O 1
ATOM 582 N N . ASP A 1 72 ? 10.416 10.100 -4.570 1.00 81.88 72 ASP A N 1
ATOM 583 C CA . ASP A 1 72 ? 9.192 9.323 -4.590 1.00 81.88 72 ASP A CA 1
ATOM 584 C C . ASP A 1 72 ? 9.397 7.983 -3.880 1.00 81.88 72 ASP A C 1
ATOM 586 O O . ASP A 1 72 ? 10.459 7.365 -3.933 1.00 81.88 72 ASP A O 1
ATOM 590 N N . LYS A 1 73 ? 8.366 7.542 -3.162 1.00 86.50 73 LYS A N 1
ATOM 591 C CA . LYS A 1 73 ? 8.301 6.228 -2.522 1.00 86.50 73 LYS A CA 1
ATOM 592 C C . LYS A 1 73 ? 7.081 5.519 -3.070 1.00 86.50 73 LYS A C 1
ATOM 594 O O . LYS A 1 73 ? 5.981 6.064 -2.989 1.00 86.50 73 LYS A O 1
ATOM 599 N N . TYR A 1 74 ? 7.283 4.302 -3.558 1.00 86.88 74 TYR A N 1
ATOM 600 C CA . TYR A 1 74 ? 6.233 3.427 -4.064 1.00 86.88 74 TYR A CA 1
ATOM 601 C C . TYR A 1 74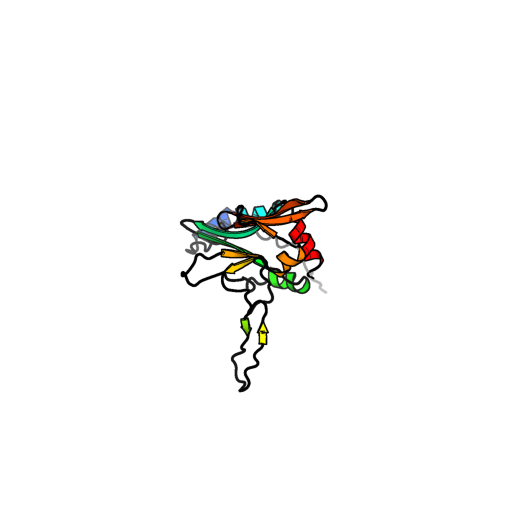 ? 6.286 2.077 -3.355 1.00 86.88 74 TYR A C 1
ATOM 603 O O . TYR A 1 74 ? 7.348 1.615 -2.936 1.00 86.88 74 TYR A O 1
ATOM 611 N N . CYS A 1 75 ? 5.124 1.446 -3.214 1.00 88.69 75 CYS A N 1
ATOM 612 C CA . CYS A 1 75 ? 4.998 0.111 -2.653 1.00 88.69 75 CYS A CA 1
ATOM 613 C C . CYS A 1 75 ? 4.463 -0.835 -3.727 1.00 88.69 75 CYS A C 1
ATOM 615 O O . CYS A 1 75 ? 3.289 -0.761 -4.102 1.00 88.69 75 CYS A O 1
ATOM 617 N N . GLY A 1 76 ? 5.353 -1.705 -4.200 1.00 88.75 76 GLY A N 1
ATOM 618 C CA . GLY A 1 76 ? 5.048 -2.825 -5.077 1.00 88.75 76 GLY A CA 1
ATOM 619 C C . GLY A 1 76 ? 5.015 -4.138 -4.299 1.00 88.75 76 GLY A C 1
ATOM 620 O O . GLY A 1 76 ? 5.786 -4.343 -3.359 1.00 88.75 76 GLY A O 1
ATOM 621 N N . LEU A 1 77 ? 4.098 -5.014 -4.680 1.00 89.25 77 LEU A N 1
ATOM 622 C CA . LEU A 1 77 ? 3.957 -6.373 -4.189 1.00 89.25 77 LEU A CA 1
ATOM 623 C C . LEU A 1 77 ? 4.576 -7.313 -5.215 1.00 89.25 77 LEU A C 1
ATOM 625 O O . LEU A 1 77 ? 4.306 -7.200 -6.409 1.00 89.25 77 LEU A O 1
ATOM 629 N N . VAL A 1 78 ? 5.394 -8.242 -4.735 1.00 88.69 78 VAL A N 1
ATOM 630 C CA . VAL A 1 78 ? 6.101 -9.219 -5.565 1.00 88.69 78 VAL A CA 1
ATOM 631 C C . VAL A 1 78 ? 5.875 -10.607 -4.998 1.00 88.69 78 VAL A C 1
ATOM 633 O O . VAL A 1 78 ? 5.715 -10.765 -3.784 1.00 88.69 78 VAL A O 1
ATOM 636 N N . LYS A 1 79 ? 5.862 -11.615 -5.870 1.00 87.06 79 LYS A N 1
ATOM 637 C CA . LYS A 1 79 ? 5.775 -13.009 -5.433 1.00 87.06 79 LYS A CA 1
ATOM 638 C C . LYS A 1 79 ? 7.017 -13.371 -4.640 1.00 87.06 79 LYS A C 1
ATOM 640 O O . LYS A 1 79 ? 8.123 -12.935 -4.962 1.00 87.06 79 LYS A O 1
ATOM 645 N N . ASN A 1 80 ? 6.854 -14.260 -3.666 1.00 87.62 80 ASN A N 1
ATOM 646 C CA . ASN A 1 80 ? 7.984 -14.732 -2.866 1.00 87.62 80 ASN A CA 1
ATOM 647 C C . ASN A 1 80 ? 9.086 -15.396 -3.716 1.00 87.62 80 ASN A C 1
ATOM 649 O O . ASN A 1 80 ? 10.256 -15.319 -3.352 1.00 87.62 80 ASN A O 1
ATOM 653 N N . SER A 1 81 ? 8.733 -16.011 -4.854 1.00 87.88 81 SER A N 1
ATOM 654 C CA . SER A 1 81 ? 9.699 -16.606 -5.791 1.00 87.88 81 SER A CA 1
ATOM 655 C C . SER A 1 81 ? 10.612 -15.589 -6.474 1.00 87.88 81 SER A C 1
ATOM 657 O O . SER A 1 81 ? 11.690 -15.961 -6.927 1.00 87.88 81 SER A O 1
ATOM 659 N N . ASP A 1 82 ? 10.184 -14.329 -6.547 1.00 85.06 82 ASP A N 1
ATOM 660 C CA . ASP A 1 82 ? 10.813 -13.305 -7.381 1.00 85.06 82 ASP A CA 1
ATOM 661 C C . ASP A 1 82 ? 11.594 -12.280 -6.542 1.00 85.06 82 ASP A C 1
ATOM 663 O O . ASP A 1 82 ? 12.258 -11.406 -7.096 1.00 85.06 82 ASP A O 1
ATOM 667 N N . VAL A 1 83 ? 11.577 -12.410 -5.207 1.00 86.44 83 VAL A N 1
ATOM 668 C CA . VAL A 1 83 ? 12.247 -11.493 -4.268 1.00 86.44 83 VAL A CA 1
ATOM 669 C C . VAL A 1 83 ? 13.739 -11.357 -4.572 1.00 86.44 83 VAL A C 1
ATOM 671 O O . VAL A 1 83 ? 14.243 -10.240 -4.641 1.00 86.44 83 VAL A O 1
ATOM 674 N N . ASP A 1 84 ? 14.447 -12.465 -4.801 1.00 86.00 84 ASP A N 1
ATOM 675 C CA . ASP A 1 84 ? 15.889 -12.428 -5.083 1.00 86.00 84 ASP A CA 1
ATOM 676 C C . ASP A 1 84 ? 16.201 -11.701 -6.402 1.00 86.00 84 ASP A C 1
ATOM 678 O O . ASP A 1 84 ? 17.193 -10.973 -6.496 1.00 86.00 84 ASP A O 1
ATOM 682 N N . ASN A 1 85 ? 15.329 -11.844 -7.406 1.00 83.69 85 ASN A N 1
ATOM 683 C CA . ASN A 1 85 ? 15.478 -11.164 -8.694 1.00 83.69 85 ASN A CA 1
ATOM 684 C C . ASN A 1 85 ? 15.261 -9.653 -8.534 1.00 83.69 85 ASN A C 1
ATOM 686 O O . ASN A 1 85 ? 16.093 -8.863 -8.971 1.00 83.69 85 ASN A O 1
ATOM 690 N N . VAL A 1 86 ? 14.194 -9.263 -7.831 1.00 82.88 86 VAL A N 1
ATOM 691 C CA . VAL A 1 86 ? 13.807 -7.864 -7.560 1.00 82.88 86 VAL A CA 1
ATOM 692 C C . VAL A 1 86 ? 14.835 -7.133 -6.687 1.00 82.88 86 VAL A C 1
ATOM 694 O O . VAL A 1 86 ? 14.991 -5.920 -6.779 1.00 82.88 86 VAL A O 1
ATOM 697 N N . LEU A 1 87 ? 15.563 -7.849 -5.826 1.00 83.12 87 LEU A N 1
ATOM 698 C CA . LEU A 1 87 ? 16.650 -7.264 -5.035 1.00 83.12 87 LEU A CA 1
ATOM 699 C C . LEU A 1 87 ? 17.966 -7.121 -5.816 1.00 83.12 87 LEU A C 1
ATOM 701 O O . LEU A 1 87 ? 18.863 -6.414 -5.354 1.00 83.12 87 LEU A O 1
ATOM 705 N N . THR A 1 88 ? 18.097 -7.803 -6.956 1.00 84.19 88 THR A N 1
ATOM 706 C CA . THR A 1 88 ? 19.314 -7.797 -7.783 1.00 84.19 88 THR A CA 1
ATOM 707 C C . THR A 1 88 ? 19.219 -6.812 -8.946 1.00 84.19 88 THR A C 1
ATOM 709 O O . THR A 1 88 ? 20.220 -6.187 -9.292 1.00 84.19 88 THR A O 1
ATOM 712 N N . ASP A 1 89 ? 18.038 -6.692 -9.545 1.00 76.75 89 ASP A N 1
ATOM 713 C CA . ASP A 1 89 ? 17.738 -5.820 -10.680 1.00 76.75 89 ASP A CA 1
ATOM 714 C C . ASP A 1 89 ? 16.815 -4.683 -10.222 1.00 76.75 89 ASP A C 1
ATOM 716 O O . ASP A 1 89 ? 15.862 -4.931 -9.489 1.00 76.75 89 ASP A O 1
ATOM 720 N N . ASP A 1 90 ? 17.088 -3.444 -10.626 1.00 69.50 90 ASP A N 1
ATOM 721 C CA . ASP A 1 90 ? 16.255 -2.270 -10.342 1.00 69.50 90 ASP A CA 1
ATOM 722 C C . ASP A 1 90 ? 15.189 -2.014 -11.423 1.00 69.50 90 ASP A C 1
ATOM 724 O O . ASP A 1 90 ? 14.316 -1.166 -11.243 1.00 69.50 90 ASP A O 1
ATOM 728 N N . GLY A 1 91 ? 15.172 -2.808 -12.500 1.00 67.06 91 GLY A N 1
ATOM 729 C CA . GLY A 1 91 ? 14.223 -2.699 -13.613 1.00 67.06 91 GLY A CA 1
ATOM 730 C C . GLY A 1 91 ? 12.753 -2.996 -13.283 1.00 67.06 91 GLY A C 1
ATOM 731 O O . GLY A 1 91 ? 11.913 -2.959 -14.181 1.00 67.06 91 GLY A O 1
ATOM 732 N N . TRP A 1 92 ? 12.421 -3.295 -12.024 1.00 68.81 92 TRP A N 1
ATOM 733 C CA . TRP A 1 92 ? 11.039 -3.437 -11.556 1.00 68.81 92 TRP A CA 1
ATOM 734 C C . TRP A 1 92 ? 10.381 -2.107 -11.172 1.00 68.81 92 TRP A C 1
ATOM 736 O O . TRP A 1 92 ? 9.198 -2.118 -10.819 1.00 68.81 92 TRP A O 1
ATOM 746 N N . GLU A 1 93 ? 11.132 -0.997 -11.187 1.00 69.12 93 GLU A N 1
ATOM 747 C CA . GLU A 1 93 ? 10.654 0.328 -10.789 1.00 69.12 93 GLU A CA 1
ATOM 748 C C . GLU A 1 93 ? 9.310 0.652 -11.457 1.00 69.12 93 GLU A C 1
ATOM 750 O O . GLU A 1 93 ? 9.213 0.773 -12.674 1.00 69.12 93 GLU A O 1
ATOM 755 N N . LEU A 1 94 ? 8.262 0.779 -10.637 1.00 71.56 94 LEU A N 1
ATOM 756 C CA . LEU A 1 94 ? 6.952 1.220 -11.096 1.00 71.56 94 LEU A CA 1
ATOM 757 C C . LEU A 1 94 ? 7.006 2.730 -11.312 1.00 71.56 94 LEU A C 1
ATOM 759 O O . LEU A 1 94 ? 7.132 3.490 -10.346 1.00 71.56 94 LEU A O 1
ATOM 763 N N . SER A 1 95 ? 6.860 3.175 -12.557 1.00 67.88 95 SER A N 1
ATOM 764 C CA . SER A 1 95 ? 6.660 4.599 -12.819 1.00 67.88 95 SER A CA 1
ATOM 765 C C . SER A 1 95 ? 5.274 5.061 -12.345 1.00 67.88 95 SER A C 1
ATOM 767 O O . SER A 1 95 ? 4.356 4.266 -12.129 1.00 67.88 95 SER A O 1
ATOM 769 N N . PHE A 1 96 ? 5.091 6.374 -12.175 1.00 66.56 96 PHE A N 1
ATOM 770 C CA . PHE A 1 96 ? 3.856 6.936 -11.609 1.00 66.56 96 PHE A CA 1
ATOM 771 C C . PHE A 1 96 ? 2.581 6.648 -12.436 1.00 66.56 96 PHE A C 1
ATOM 773 O O . PHE A 1 96 ? 1.473 6.848 -11.938 1.00 66.56 96 PHE A O 1
ATOM 780 N N . GLU A 1 97 ? 2.723 6.194 -13.686 1.00 68.06 97 GLU A N 1
ATOM 781 C CA . GLU A 1 97 ? 1.622 5.850 -14.601 1.00 68.06 97 GLU A CA 1
ATOM 782 C C . GLU A 1 97 ? 1.513 4.342 -14.871 1.00 68.06 97 GLU A C 1
ATOM 784 O O . GLU A 1 97 ? 0.665 3.910 -15.654 1.00 68.06 97 GLU A O 1
ATOM 789 N N . GLU A 1 98 ? 2.358 3.535 -14.236 1.00 75.25 98 GLU A N 1
ATOM 790 C CA . GLU A 1 98 ? 2.400 2.087 -14.409 1.00 75.25 98 GLU A CA 1
ATOM 791 C C . GLU A 1 98 ? 1.544 1.350 -13.380 1.00 75.25 98 GLU A C 1
ATOM 793 O O . GLU A 1 98 ? 0.952 1.934 -12.470 1.00 75.25 98 GLU A O 1
ATOM 798 N N . GLY A 1 99 ? 1.416 0.035 -13.563 1.00 80.56 99 GLY A N 1
ATOM 799 C CA . GLY A 1 99 ? 0.642 -0.808 -12.662 1.00 80.56 99 GLY A CA 1
ATOM 800 C C . GLY A 1 99 ? -0.843 -0.907 -12.998 1.00 80.56 99 GLY A C 1
ATOM 801 O O . GLY A 1 99 ? -1.540 -1.748 -12.438 1.00 80.56 99 GLY A O 1
ATOM 802 N N . PHE A 1 100 ? -1.348 -0.083 -13.920 1.00 85.50 100 PHE A N 1
ATOM 803 C CA . PHE A 1 100 ? -2.732 -0.157 -14.379 1.00 85.50 100 PHE A CA 1
ATOM 804 C C . PHE A 1 100 ? -2.936 -1.285 -15.398 1.00 85.50 100 PHE A C 1
ATOM 806 O O . PHE A 1 100 ? -2.029 -1.581 -16.182 1.00 85.50 100 PHE A O 1
ATOM 813 N N . PRO A 1 101 ? -4.149 -1.865 -15.463 1.00 85.38 101 PRO A N 1
ATOM 814 C CA . PRO A 1 101 ? -4.477 -2.837 -16.488 1.00 85.38 101 PRO A CA 1
ATOM 815 C C . PRO A 1 101 ? -4.218 -2.304 -17.893 1.00 85.38 101 PRO A C 1
ATOM 817 O O . PRO A 1 101 ? -4.719 -1.241 -18.272 1.00 85.38 101 PRO A O 1
ATOM 820 N N . ALA A 1 102 ? -3.471 -3.067 -18.681 1.00 78.44 102 ALA A N 1
ATOM 821 C CA . ALA A 1 102 ? -3.072 -2.669 -20.017 1.00 78.44 102 ALA A CA 1
ATOM 822 C C . ALA A 1 102 ? -3.119 -3.845 -20.987 1.00 78.44 102 ALA A C 1
ATOM 824 O O . ALA A 1 102 ? -3.162 -5.020 -20.627 1.00 78.44 102 ALA A O 1
ATOM 825 N N . ARG A 1 103 ? -3.115 -3.504 -22.271 1.00 72.81 103 ARG A N 1
ATOM 826 C CA . ARG A 1 103 ? -2.996 -4.481 -23.341 1.00 72.81 103 ARG A CA 1
ATOM 827 C C . ARG A 1 103 ? -1.524 -4.646 -23.694 1.00 72.81 103 ARG A C 1
ATOM 829 O O . ARG A 1 103 ? -0.914 -3.708 -24.206 1.00 72.81 103 ARG A O 1
ATOM 836 N N . ARG A 1 104 ? -0.987 -5.850 -23.524 1.00 66.94 104 ARG A N 1
ATOM 837 C CA . ARG A 1 104 ? 0.363 -6.176 -23.978 1.00 66.94 104 ARG A CA 1
ATOM 838 C C . ARG A 1 104 ? 0.320 -6.518 -25.468 1.00 66.94 104 ARG A C 1
ATOM 840 O O . ARG A 1 104 ? -0.482 -7.342 -25.906 1.00 66.94 104 ARG A O 1
ATOM 847 N N . CYS A 1 105 ? 1.146 -5.841 -26.265 1.00 62.06 105 CYS A N 1
ATOM 848 C CA . CYS A 1 105 ? 1.337 -6.151 -27.683 1.00 62.06 105 CYS A CA 1
ATOM 849 C C . CYS A 1 105 ? 2.817 -6.421 -27.922 1.00 62.06 105 CYS A C 1
ATOM 851 O O . CYS A 1 105 ? 3.623 -5.496 -27.833 1.00 62.06 105 CYS A O 1
ATOM 853 N N . GLN A 1 106 ? 3.183 -7.651 -28.267 1.00 58.94 106 GLN A N 1
ATOM 854 C CA . GLN A 1 106 ? 4.548 -7.933 -28.696 1.00 58.94 106 GLN A CA 1
ATOM 855 C C . GLN A 1 106 ? 4.703 -7.499 -30.159 1.00 58.94 106 GLN A C 1
ATOM 857 O O . GLN A 1 106 ? 4.074 -8.061 -31.054 1.00 58.94 106 GLN A O 1
ATOM 862 N N . HIS A 1 107 ? 5.498 -6.458 -30.417 1.00 50.94 107 HIS A N 1
ATOM 863 C CA . HIS A 1 107 ? 5.785 -6.024 -31.785 1.00 50.94 107 HIS A CA 1
ATOM 864 C C . HIS A 1 107 ? 7.066 -6.704 -32.286 1.00 50.94 107 HIS A C 1
ATOM 866 O O . HIS A 1 107 ? 8.166 -6.339 -31.878 1.00 50.94 107 HIS A O 1
ATOM 872 N N . GLY A 1 108 ? 6.928 -7.693 -33.175 1.00 46.50 108 GLY A N 1
ATOM 873 C CA . GLY A 1 108 ? 8.067 -8.337 -33.835 1.00 46.50 108 GLY A CA 1
ATOM 874 C C . GLY A 1 108 ? 7.685 -9.516 -34.735 1.00 46.50 108 GLY A C 1
ATOM 875 O O . GLY A 1 108 ? 7.265 -10.552 -34.242 1.00 46.50 108 GLY A O 1
ATOM 876 N N . LEU A 1 109 ? 7.868 -9.345 -36.054 1.00 43.84 109 LEU A N 1
ATOM 877 C CA . LEU A 1 109 ? 7.954 -10.367 -37.124 1.00 43.84 109 LEU A CA 1
ATOM 878 C C . LEU A 1 109 ? 6.818 -11.395 -37.314 1.00 43.84 109 LEU A C 1
ATOM 880 O O . LEU A 1 109 ? 6.928 -12.243 -38.198 1.00 43.84 109 LEU A O 1
ATOM 884 N N . CYS A 1 110 ? 5.710 -11.303 -36.587 1.00 44.66 110 CYS A N 1
ATOM 885 C CA . CYS A 1 110 ? 4.571 -12.205 -36.749 1.00 44.66 110 CYS A CA 1
ATOM 886 C C . CYS A 1 110 ? 3.360 -11.422 -37.266 1.00 44.66 110 CYS A C 1
ATOM 888 O O . CYS A 1 110 ? 2.939 -10.439 -36.665 1.00 44.66 110 CYS A O 1
ATOM 890 N N . THR A 1 111 ? 2.757 -11.873 -38.363 1.00 55.78 111 THR A N 1
ATOM 891 C CA . THR A 1 111 ? 1.505 -11.334 -38.930 1.00 55.78 111 THR A CA 1
ATOM 892 C C . THR A 1 111 ? 0.282 -11.506 -38.017 1.00 55.78 111 THR A C 1
ATOM 894 O O . THR A 1 111 ? -0.785 -10.984 -38.333 1.00 55.78 111 THR A O 1
ATOM 897 N N . ASN A 1 112 ? 0.441 -12.183 -36.877 1.00 56.72 112 ASN A N 1
ATOM 898 C CA . ASN A 1 112 ? -0.573 -12.360 -35.849 1.00 56.72 112 ASN A CA 1
ATOM 899 C C . ASN A 1 112 ? -0.108 -11.650 -34.575 1.00 56.72 112 ASN A C 1
ATOM 901 O O . ASN A 1 112 ? 0.793 -12.125 -33.889 1.00 56.72 112 ASN A O 1
ATOM 905 N N . VAL A 1 113 ? -0.712 -10.501 -34.280 1.00 66.31 113 VAL A N 1
ATOM 906 C CA . VAL A 1 113 ? -0.519 -9.813 -33.000 1.00 66.31 113 VAL A CA 1
ATOM 907 C C . VAL A 1 113 ? -1.323 -10.583 -31.959 1.00 66.31 113 VAL A C 1
ATOM 909 O O . VAL A 1 113 ? -2.549 -10.470 -31.934 1.00 66.31 113 VAL A O 1
ATOM 912 N N . GLU A 1 114 ? -0.658 -11.382 -31.128 1.00 64.50 114 GLU A N 1
ATOM 913 C CA . GLU A 1 114 ? -1.290 -11.904 -29.918 1.00 64.50 114 GLU A CA 1
ATOM 914 C C . GLU A 1 114 ? -1.512 -10.740 -28.952 1.00 64.50 114 GLU A C 1
ATOM 916 O O . GLU A 1 114 ? -0.630 -9.918 -28.691 1.00 64.50 114 GLU A O 1
ATOM 921 N N . ILE A 1 115 ? -2.765 -10.609 -28.529 1.00 73.69 115 ILE A N 1
ATOM 922 C CA . ILE A 1 115 ? -3.235 -9.537 -27.668 1.00 73.69 115 ILE A CA 1
ATOM 923 C C . ILE A 1 115 ? -3.496 -10.162 -26.311 1.00 73.69 115 ILE A C 1
ATOM 925 O O . ILE A 1 115 ? -4.495 -10.861 -26.140 1.00 73.69 115 ILE A O 1
ATOM 929 N N . GLU A 1 116 ? -2.616 -9.889 -25.357 1.00 79.69 116 GLU A N 1
ATOM 930 C CA . GLU A 1 116 ? -2.773 -10.360 -23.987 1.00 79.69 116 GLU A CA 1
ATOM 931 C C . GLU A 1 116 ? -3.266 -9.224 -23.092 1.00 79.69 116 GLU A C 1
ATOM 933 O O . GLU A 1 116 ? -2.864 -8.061 -23.230 1.00 79.69 116 GLU A O 1
ATOM 938 N N . TYR A 1 117 ? -4.187 -9.564 -22.193 1.00 82.62 117 TYR A N 1
ATOM 939 C CA . TYR A 1 117 ? -4.596 -8.669 -21.124 1.00 82.62 117 TYR A CA 1
ATOM 940 C C . TYR A 1 117 ? -3.613 -8.810 -19.974 1.00 82.62 117 TYR A C 1
ATOM 942 O O . TYR A 1 117 ? -3.467 -9.898 -19.417 1.00 82.62 117 TYR A O 1
ATOM 950 N N . ASP A 1 118 ? -3.003 -7.697 -19.601 1.00 82.31 118 ASP A N 1
ATOM 951 C CA . ASP A 1 118 ? -2.185 -7.608 -18.414 1.00 82.31 118 ASP A CA 1
ATOM 952 C C . ASP A 1 118 ? -2.929 -6.839 -17.324 1.00 82.31 118 ASP A C 1
ATOM 954 O O . ASP A 1 118 ? -3.498 -5.772 -17.567 1.00 82.31 118 ASP A O 1
ATOM 958 N N . ARG A 1 119 ? -2.943 -7.395 -16.113 1.00 83.00 119 ARG A N 1
ATOM 959 C CA . ARG A 1 119 ? -3.612 -6.776 -14.969 1.00 83.00 119 ARG A CA 1
ATOM 960 C C . ARG A 1 119 ? -2.804 -5.615 -14.383 1.00 83.00 119 ARG A C 1
ATOM 962 O O . ARG A 1 119 ? -3.430 -4.689 -13.875 1.00 83.00 119 ARG A O 1
ATOM 969 N N . PHE A 1 120 ? -1.476 -5.666 -14.460 1.00 81.81 120 PHE A N 1
ATOM 970 C CA . PHE A 1 120 ? -0.559 -4.697 -13.851 1.00 81.81 120 PHE A CA 1
ATOM 971 C C . PHE A 1 120 ? 0.400 -4.042 -14.862 1.00 81.81 120 PHE A C 1
ATOM 973 O O . PHE A 1 120 ? 1.274 -3.265 -14.491 1.00 81.81 120 PHE A O 1
ATOM 980 N N . GLY A 1 121 ? 0.214 -4.289 -16.158 1.00 73.62 121 GLY A N 1
ATOM 981 C CA . GLY A 1 121 ? 0.914 -3.581 -17.226 1.00 73.62 121 GLY A CA 1
ATOM 982 C C . GLY A 1 121 ? 2.056 -4.389 -17.834 1.00 73.62 121 GLY A C 1
ATOM 983 O O . GLY A 1 121 ? 1.829 -5.439 -18.413 1.00 73.62 121 GLY A O 1
ATOM 984 N N . PHE A 1 122 ? 3.283 -3.875 -17.826 1.00 64.25 122 PHE A N 1
ATOM 985 C CA . PHE A 1 122 ? 4.448 -4.602 -18.360 1.00 64.25 122 PHE A CA 1
ATOM 986 C C . PHE A 1 122 ? 5.334 -5.197 -17.254 1.00 64.25 122 PHE A C 1
ATOM 988 O O . PHE A 1 122 ? 6.406 -5.711 -17.558 1.00 64.25 122 PHE A O 1
ATOM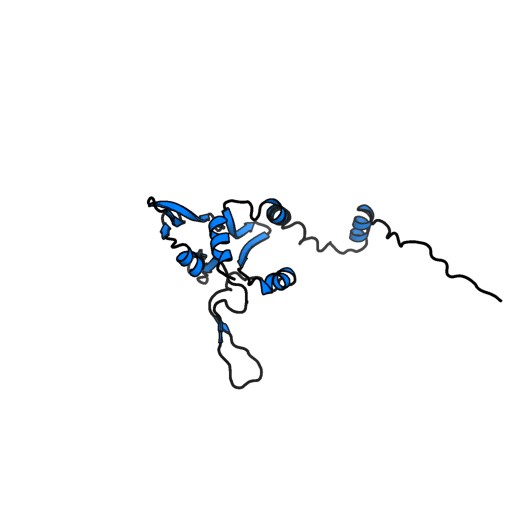 995 N N . SER A 1 123 ? 4.886 -5.141 -15.994 1.00 68.38 123 SER A N 1
ATOM 996 C CA . SER A 1 123 ? 5.648 -5.554 -14.815 1.00 68.38 123 SER A CA 1
ATOM 997 C C . SER A 1 123 ? 4.949 -6.689 -14.065 1.00 68.38 123 SER A C 1
ATOM 999 O O . SER A 1 123 ? 3.722 -6.715 -13.966 1.00 68.38 123 SER A O 1
ATOM 1001 N N . ASP A 1 124 ? 5.741 -7.604 -13.503 1.00 77.12 124 ASP A N 1
ATOM 1002 C CA . ASP A 1 124 ? 5.276 -8.645 -12.574 1.00 77.12 124 ASP A CA 1
ATOM 1003 C C . ASP A 1 124 ? 5.059 -8.103 -11.142 1.00 77.12 124 ASP A C 1
ATOM 1005 O O . ASP A 1 124 ? 4.695 -8.854 -10.234 1.00 77.12 124 ASP A O 1
ATOM 1009 N N . VAL A 1 125 ? 5.266 -6.796 -10.933 1.00 85.56 125 VAL A N 1
ATOM 1010 C CA . VAL A 1 125 ? 5.045 -6.100 -9.662 1.00 85.56 125 VAL A CA 1
ATOM 1011 C C . VAL A 1 125 ? 3.640 -5.504 -9.603 1.00 85.56 125 VAL A C 1
ATOM 1013 O O . VAL A 1 125 ? 3.246 -4.694 -10.440 1.00 85.56 125 VAL A O 1
ATOM 1016 N N . GLU A 1 126 ? 2.889 -5.854 -8.561 1.00 89.50 126 GLU A N 1
ATOM 1017 C CA . GLU A 1 126 ? 1.545 -5.329 -8.311 1.00 89.50 126 GLU A CA 1
ATOM 1018 C C . GLU A 1 126 ? 1.600 -4.080 -7.410 1.00 89.50 126 GLU A C 1
ATOM 1020 O O . GLU A 1 126 ? 2.067 -4.170 -6.273 1.00 89.50 126 GLU A O 1
ATOM 1025 N N . PRO A 1 127 ? 1.081 -2.913 -7.826 1.00 90.81 127 PRO A N 1
ATOM 1026 C CA . PRO A 1 127 ? 1.042 -1.743 -6.954 1.00 90.81 127 PRO A CA 1
ATOM 1027 C C . PRO A 1 127 ? 0.054 -1.920 -5.796 1.00 90.81 127 PRO A C 1
ATOM 1029 O O . PRO A 1 127 ? -1.118 -2.251 -5.989 1.00 90.81 127 PRO A O 1
ATOM 1032 N N . LEU A 1 128 ? 0.483 -1.587 -4.576 1.00 92.69 128 LEU A N 1
ATOM 1033 C CA . LEU A 1 128 ? -0.442 -1.432 -3.447 1.00 92.69 128 LEU A CA 1
ATOM 1034 C C . LEU A 1 128 ? -1.183 -0.083 -3.502 1.00 92.69 128 LEU A C 1
ATOM 1036 O O . LEU A 1 128 ? -2.311 0.035 -3.010 1.00 92.69 128 LEU A O 1
ATOM 1040 N N . VAL A 1 129 ? -0.545 0.925 -4.103 1.00 92.88 129 VAL A N 1
ATOM 1041 C CA . VAL A 1 129 ? -1.078 2.274 -4.316 1.00 92.88 129 VAL A CA 1
ATOM 1042 C C . VAL A 1 129 ? -0.970 2.626 -5.797 1.00 92.88 129 VAL A C 1
ATOM 1044 O O . VAL A 1 129 ? 0.102 2.524 -6.381 1.00 92.88 129 VAL A O 1
ATOM 1047 N N . PHE A 1 130 ? -2.075 3.077 -6.378 1.00 91.31 130 PHE A N 1
ATOM 1048 C CA . PHE A 1 130 ? -2.207 3.510 -7.765 1.00 91.31 130 PHE A CA 1
ATOM 1049 C C . PHE A 1 130 ? -2.281 5.031 -7.814 1.00 91.31 130 PHE A C 1
ATOM 1051 O O . PHE A 1 130 ? -3.091 5.621 -7.100 1.00 91.31 130 PHE A O 1
ATOM 1058 N N . ILE A 1 131 ? -1.494 5.687 -8.664 1.00 89.94 131 ILE A N 1
ATOM 1059 C CA . ILE A 1 131 ? -1.572 7.143 -8.825 1.00 89.94 131 ILE A CA 1
ATOM 1060 C C . ILE A 1 131 ? -2.422 7.468 -10.040 1.00 89.94 131 ILE A C 1
ATOM 1062 O O . ILE A 1 131 ? -2.048 7.237 -11.186 1.00 89.94 131 ILE A O 1
ATOM 1066 N N . ARG A 1 132 ? -3.613 8.012 -9.794 1.00 88.75 132 ARG A N 1
ATOM 1067 C CA . ARG A 1 132 ? -4.511 8.412 -10.869 1.00 88.75 132 ARG A CA 1
ATOM 1068 C C . ARG A 1 132 ? -4.033 9.705 -11.505 1.00 88.75 132 ARG A C 1
ATOM 1070 O O . ARG A 1 132 ? -4.154 10.761 -10.893 1.00 88.75 132 ARG A O 1
ATOM 1077 N N . ASN A 1 133 ? -3.562 9.613 -12.746 1.00 86.81 133 ASN A N 1
ATOM 1078 C CA . ASN A 1 133 ? -3.281 10.770 -13.586 1.00 86.81 133 ASN A CA 1
ATOM 1079 C C . ASN A 1 133 ? -4.502 11.130 -14.450 1.00 86.81 133 ASN A C 1
ATOM 1081 O O . ASN A 1 133 ? -5.163 10.266 -15.029 1.00 86.81 133 ASN A O 1
ATOM 1085 N N . TYR A 1 134 ? -4.794 12.426 -14.544 1.00 88.31 134 TYR A N 1
ATOM 1086 C CA . TYR A 1 134 ? -5.841 12.993 -15.395 1.00 88.31 134 TYR A CA 1
ATOM 1087 C C . TYR A 1 134 ? -5.285 13.951 -16.450 1.00 88.31 134 TYR A C 1
ATOM 1089 O O . TYR A 1 134 ? -5.993 14.855 -16.883 1.00 88.31 134 TYR A O 1
ATOM 1097 N N . HIS A 1 135 ? -4.015 13.809 -16.827 1.00 86.75 135 HIS A N 1
ATOM 1098 C CA . HIS A 1 135 ? -3.316 14.649 -17.803 1.00 86.75 135 HIS A CA 1
ATOM 1099 C C . HIS A 1 135 ? -3.457 16.155 -17.514 1.00 86.75 135 HIS A C 1
ATOM 1101 O O . HIS A 1 135 ? -3.667 16.961 -18.417 1.00 86.75 135 HIS A O 1
ATOM 1107 N N . GLY A 1 136 ? -3.405 16.534 -16.233 1.00 88.12 136 GLY A N 1
ATOM 1108 C CA . GLY A 1 136 ? -3.530 17.925 -15.784 1.00 88.12 136 GLY A CA 1
ATOM 1109 C C . GLY A 1 136 ? -4.954 18.496 -15.779 1.00 88.12 136 GLY A C 1
ATOM 1110 O O . GLY A 1 136 ? -5.143 19.643 -15.383 1.00 88.12 136 GLY A O 1
ATOM 1111 N N . PHE A 1 137 ? -5.979 17.728 -16.170 1.00 92.38 137 PHE A N 1
ATOM 1112 C CA . PHE A 1 137 ? -7.376 18.177 -16.079 1.00 92.38 137 PHE A CA 1
ATOM 1113 C C . PHE A 1 137 ? -7.931 18.134 -14.649 1.00 92.38 137 PHE A C 1
ATOM 1115 O O . PHE A 1 137 ? -8.930 18.799 -14.349 1.00 92.38 137 PHE A O 1
ATOM 1122 N N . ARG A 1 138 ? -7.322 17.333 -13.774 1.00 91.88 138 ARG A N 1
ATOM 1123 C CA . ARG A 1 138 ? -7.600 17.222 -12.339 1.00 91.88 138 ARG A CA 1
ATOM 1124 C C . ARG A 1 138 ? -6.296 16.929 -11.610 1.00 91.88 138 ARG A C 1
ATOM 1126 O O . ARG A 1 138 ? -5.357 16.430 -12.228 1.00 91.88 138 ARG A O 1
ATOM 1133 N N . ASP A 1 139 ? -6.285 17.217 -10.316 1.00 88.38 139 ASP A N 1
ATOM 1134 C CA . ASP A 1 139 ? -5.170 16.856 -9.451 1.00 88.38 139 ASP A CA 1
ATOM 1135 C C . ASP A 1 139 ? -5.001 15.337 -9.424 1.00 88.38 139 ASP A C 1
ATOM 1137 O O . ASP A 1 139 ? -5.984 14.588 -9.369 1.00 88.38 139 ASP A O 1
ATOM 1141 N N . ASN A 1 140 ? -3.748 14.891 -9.470 1.00 88.50 140 ASN A N 1
ATOM 1142 C CA . ASN A 1 140 ? -3.433 13.482 -9.313 1.00 88.50 140 ASN A CA 1
ATOM 1143 C C . ASN A 1 140 ? -3.757 13.058 -7.884 1.00 88.50 140 ASN A C 1
ATOM 1145 O O . ASN A 1 140 ? -3.485 13.795 -6.933 1.00 88.50 140 ASN A O 1
ATOM 1149 N N . HIS A 1 141 ? -4.298 11.854 -7.719 1.00 88.56 141 HIS A N 1
ATOM 1150 C CA . HIS A 1 141 ? -4.611 11.344 -6.389 1.00 88.56 141 HIS A CA 1
ATOM 1151 C C . HIS A 1 141 ? -4.240 9.868 -6.240 1.00 88.56 141 HIS A C 1
ATOM 1153 O O . HIS A 1 141 ? -4.384 9.098 -7.195 1.00 88.56 141 HIS A O 1
ATOM 1159 N N . PRO A 1 142 ? -3.768 9.456 -5.053 1.00 92.12 142 PRO A N 1
ATOM 1160 C CA . PRO A 1 142 ? -3.505 8.057 -4.767 1.00 92.12 142 PRO A CA 1
ATOM 1161 C C . PRO A 1 142 ? -4.806 7.281 -4.528 1.00 92.12 142 PRO A C 1
ATOM 1163 O O . PRO A 1 142 ? -5.702 7.730 -3.814 1.00 92.12 142 PRO A O 1
ATOM 1166 N N . GLU A 1 143 ? -4.882 6.073 -5.068 1.00 92.88 143 GLU A N 1
ATOM 1167 C CA . GLU A 1 143 ? -5.911 5.080 -4.785 1.00 92.88 143 GLU A CA 1
ATOM 1168 C C . GLU A 1 143 ? -5.272 3.820 -4.208 1.00 92.88 143 GLU A C 1
ATOM 1170 O O . GLU A 1 143 ? -4.204 3.393 -4.628 1.00 92.88 143 GLU A O 1
ATOM 1175 N N . ILE A 1 144 ? -5.926 3.208 -3.226 1.00 95.62 144 ILE A N 1
ATOM 1176 C CA . ILE A 1 144 ? -5.470 1.934 -2.659 1.00 95.62 144 ILE A CA 1
ATOM 1177 C C . ILE A 1 144 ? -5.983 0.795 -3.525 1.00 95.62 144 ILE A C 1
ATOM 1179 O O . ILE A 1 144 ? -7.141 0.849 -3.951 1.00 95.62 144 ILE A O 1
ATOM 1183 N N . SER A 1 145 ? -5.154 -0.241 -3.704 1.00 94.44 145 SER A N 1
ATOM 1184 C CA . SER A 1 145 ? -5.547 -1.497 -4.348 1.00 94.44 145 SER A CA 1
ATOM 1185 C C . SER A 1 145 ? -6.938 -1.930 -3.894 1.00 94.44 145 SER A C 1
ATOM 1187 O O . SER A 1 145 ? -7.230 -2.049 -2.699 1.00 94.44 145 SER A O 1
ATOM 1189 N N . GLU A 1 146 ? -7.820 -2.137 -4.867 1.00 95.00 146 GLU A N 1
ATOM 1190 C CA . GLU A 1 146 ? -9.197 -2.522 -4.598 1.00 95.00 146 GLU A CA 1
ATOM 1191 C C . GLU A 1 146 ? -9.271 -3.857 -3.852 1.00 95.00 146 GLU A C 1
ATOM 1193 O O . GLU A 1 146 ? -10.051 -3.987 -2.908 1.00 95.00 146 GLU A O 1
ATOM 1198 N N . GLU A 1 147 ? -8.396 -4.801 -4.204 1.00 95.12 147 GLU A N 1
ATOM 1199 C CA . GLU A 1 147 ? -8.275 -6.088 -3.524 1.00 95.12 147 GLU A CA 1
ATOM 1200 C C . GLU A 1 147 ? -7.955 -5.900 -2.037 1.00 95.12 147 GLU A C 1
ATOM 1202 O O . GLU A 1 147 ? -8.615 -6.496 -1.188 1.00 95.12 147 GLU A O 1
ATOM 1207 N N . PHE A 1 148 ? -7.025 -4.998 -1.700 1.00 96.69 148 PHE A N 1
ATOM 1208 C CA . PHE A 1 148 ? -6.699 -4.676 -0.309 1.00 96.69 148 PHE A CA 1
ATOM 1209 C C . PHE A 1 148 ? -7.897 -4.069 0.438 1.00 96.69 148 PHE A C 1
ATOM 1211 O O . PHE A 1 148 ? -8.167 -4.430 1.590 1.00 96.69 148 PHE A O 1
ATOM 1218 N N . ARG A 1 149 ? -8.644 -3.159 -0.210 1.00 97.62 149 ARG A N 1
ATOM 1219 C CA . ARG A 1 149 ? -9.844 -2.539 0.382 1.00 97.62 149 ARG A CA 1
ATOM 1220 C C . ARG A 1 149 ? -10.925 -3.572 0.671 1.00 97.62 149 ARG A C 1
ATOM 1222 O O . ARG A 1 149 ? -11.515 -3.534 1.748 1.00 97.62 149 ARG A O 1
ATOM 1229 N N . PHE A 1 150 ? -11.178 -4.484 -0.263 1.00 97.00 150 PHE A N 1
ATOM 1230 C CA . PHE A 1 150 ? -12.195 -5.519 -0.096 1.00 97.00 150 PHE A CA 1
ATOM 1231 C C . PHE A 1 150 ? -11.774 -6.598 0.887 1.00 97.00 150 PHE A C 1
ATOM 1233 O O . PHE A 1 150 ? -12.582 -6.986 1.726 1.00 97.00 150 PHE A O 1
ATOM 1240 N N . PHE A 1 151 ? -10.512 -7.021 0.850 1.00 96.88 151 PHE A N 1
ATOM 1241 C CA . PHE A 1 151 ? -9.982 -8.009 1.781 1.00 96.88 151 PHE A CA 1
ATOM 1242 C C . PHE A 1 151 ? -10.171 -7.582 3.246 1.00 96.88 151 PHE A C 1
ATOM 1244 O O . PHE A 1 151 ? -10.578 -8.385 4.083 1.00 96.88 151 PHE A O 1
ATOM 1251 N N . HIS A 1 152 ? -9.951 -6.300 3.553 1.00 96.88 152 HIS A N 1
ATOM 1252 C CA . HIS A 1 152 ? -10.154 -5.750 4.900 1.00 96.88 152 HIS A CA 1
ATOM 1253 C C . HIS A 1 152 ? -11.547 -5.152 5.144 1.00 96.88 152 HIS A C 1
ATOM 1255 O O . HIS A 1 152 ? -11.786 -4.629 6.234 1.00 96.88 152 HIS A O 1
ATOM 1261 N N . ASN A 1 153 ? -12.449 -5.212 4.157 1.00 96.88 153 ASN A N 1
ATOM 1262 C CA . ASN A 1 153 ? -13.772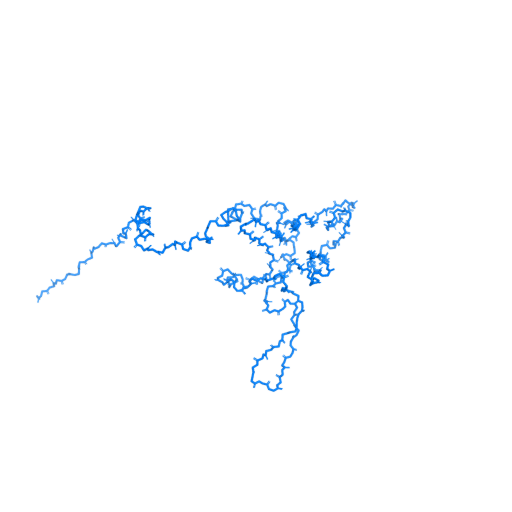 -4.580 4.176 1.00 96.88 153 ASN A CA 1
ATOM 1263 C C . ASN A 1 153 ? -13.726 -3.108 4.639 1.00 96.88 153 ASN A C 1
ATOM 1265 O O . ASN A 1 153 ? -14.375 -2.710 5.610 1.00 96.88 153 ASN A O 1
ATOM 1269 N N . LEU A 1 154 ? -12.888 -2.310 3.977 1.00 98.00 154 LEU A N 1
ATOM 1270 C CA . LEU A 1 154 ? -12.631 -0.929 4.369 1.00 98.00 154 LEU A CA 1
ATOM 1271 C C . LEU A 1 154 ? -13.720 0.023 3.871 1.00 98.00 154 LEU A C 1
ATOM 1273 O O . LEU A 1 154 ? -14.056 0.058 2.688 1.00 98.00 154 LEU A O 1
ATOM 1277 N N . TYR A 1 155 ? -14.192 0.881 4.769 1.00 97.31 155 TYR A N 1
ATOM 1278 C CA . TYR A 1 155 ? -15.043 2.020 4.458 1.00 97.31 155 TYR A CA 1
ATOM 1279 C C . TYR A 1 155 ? -14.195 3.276 4.237 1.00 97.31 155 TYR A C 1
ATOM 1281 O O . TYR A 1 155 ? -13.267 3.544 4.999 1.00 97.31 155 TYR A O 1
ATOM 1289 N N . TYR A 1 156 ? -14.520 4.061 3.207 1.00 97.38 156 TYR A N 1
ATOM 1290 C CA . TYR A 1 156 ? -13.850 5.335 2.949 1.00 97.38 156 TYR A CA 1
ATOM 1291 C C . TYR A 1 156 ? -14.557 6.486 3.671 1.00 97.38 156 TYR A C 1
ATOM 1293 O O . TYR A 1 156 ? -15.639 6.925 3.266 1.00 97.38 156 TYR A O 1
ATOM 1301 N N . GLU A 1 157 ? -13.924 7.008 4.719 1.00 96.75 157 GLU A N 1
ATOM 1302 C CA . GLU A 1 157 ? -14.394 8.183 5.443 1.00 96.75 157 GLU A CA 1
ATOM 1303 C C . GLU A 1 157 ? -13.860 9.465 4.796 1.00 96.75 157 GLU A C 1
ATOM 1305 O O . GLU A 1 157 ? -12.742 9.921 5.046 1.00 96.75 157 GLU A O 1
ATOM 1310 N N . ARG A 1 158 ? -14.717 10.088 3.987 1.00 93.94 158 ARG A N 1
ATOM 1311 C CA . ARG A 1 158 ? -14.379 11.266 3.179 1.00 93.94 158 ARG A CA 1
ATOM 1312 C C . ARG A 1 158 ? -13.980 12.492 3.997 1.00 93.94 158 ARG A C 1
ATOM 1314 O O . ARG A 1 158 ? -13.198 13.298 3.513 1.00 93.94 158 ARG A O 1
ATOM 1321 N N . LYS A 1 159 ? -14.519 12.683 5.208 1.00 94.50 159 LYS A N 1
ATOM 1322 C CA . LYS A 1 159 ? -14.236 13.896 6.001 1.00 94.50 159 LYS A CA 1
ATOM 1323 C C . LYS A 1 159 ? -12.815 13.926 6.549 1.00 94.50 159 LYS A C 1
ATOM 1325 O O . LYS A 1 159 ? -12.275 15.006 6.759 1.00 94.50 159 LYS A O 1
ATOM 1330 N N . ARG A 1 160 ? -12.254 12.752 6.837 1.00 94.44 160 ARG A N 1
ATOM 1331 C CA . ARG A 1 160 ? -10.891 12.601 7.363 1.00 94.44 160 ARG A CA 1
ATOM 1332 C C . ARG A 1 160 ? -9.885 12.189 6.303 1.00 94.44 160 ARG A C 1
ATOM 1334 O O . ARG A 1 160 ? -8.696 12.248 6.587 1.00 94.44 160 ARG A O 1
ATOM 1341 N N . ASP A 1 161 ? -10.373 11.800 5.129 1.00 95.00 161 ASP A N 1
ATOM 1342 C CA . ASP A 1 161 ? -9.569 11.205 4.073 1.00 95.00 161 ASP A CA 1
ATOM 1343 C C . ASP A 1 161 ? -8.813 9.970 4.598 1.00 95.00 161 ASP A C 1
ATOM 1345 O O . ASP A 1 161 ? -7.583 9.887 4.640 1.00 95.00 161 ASP A O 1
ATOM 1349 N N . GLU A 1 162 ? -9.593 9.013 5.109 1.00 97.44 162 GLU A N 1
ATOM 1350 C CA . GLU A 1 162 ? -9.093 7.774 5.708 1.00 97.44 162 GLU A CA 1
ATOM 1351 C C . GLU A 1 162 ? -9.913 6.573 5.224 1.00 97.44 162 GLU A C 1
ATOM 1353 O O . GLU A 1 162 ? -11.126 6.665 5.022 1.00 97.44 162 GLU A O 1
ATOM 1358 N N . PHE A 1 163 ? -9.261 5.415 5.100 1.00 98.38 163 PHE A N 1
ATOM 1359 C CA . PHE A 1 163 ? -9.970 4.137 5.078 1.00 98.38 163 PHE A CA 1
ATOM 1360 C C . PHE A 1 163 ? -9.989 3.540 6.476 1.00 98.38 163 PHE A C 1
ATOM 1362 O O . PHE A 1 163 ? -8.944 3.418 7.126 1.00 98.38 163 PHE A O 1
ATOM 1369 N N . VAL A 1 164 ? -11.172 3.130 6.915 1.00 98.19 164 VAL A N 1
ATOM 1370 C CA . VAL A 1 164 ? -11.420 2.603 8.255 1.00 98.19 164 VAL A CA 1
ATOM 1371 C C . VAL A 1 164 ? -12.133 1.260 8.190 1.00 98.19 164 VAL A C 1
ATOM 1373 O O . VAL A 1 164 ? -12.830 0.961 7.223 1.00 98.19 164 VAL A O 1
ATOM 1376 N N . LYS A 1 165 ? -11.965 0.444 9.227 1.00 97.50 165 LYS A N 1
ATOM 1377 C CA . LYS A 1 165 ? -12.779 -0.754 9.459 1.00 97.50 165 LYS A CA 1
ATOM 1378 C C . LYS A 1 165 ? -13.466 -0.665 10.808 1.00 97.50 165 LYS A C 1
ATOM 1380 O O . LYS A 1 165 ? -13.047 0.119 11.653 1.00 97.50 165 LYS A O 1
ATOM 1385 N N . PHE A 1 166 ? -14.469 -1.499 11.012 1.00 96.81 166 PHE A N 1
ATOM 1386 C CA . PHE A 1 166 ? -15.189 -1.581 12.275 1.00 96.81 166 PHE A CA 1
ATOM 1387 C C . PHE A 1 166 ? -14.844 -2.893 12.968 1.00 96.81 166 PHE A C 1
ATOM 1389 O O . PHE A 1 166 ? -14.707 -3.923 12.303 1.00 96.81 166 PHE A O 1
ATOM 1396 N N . ASP A 1 167 ? -14.656 -2.854 14.281 1.00 93.38 167 ASP A N 1
ATOM 1397 C CA . ASP A 1 167 ? -14.570 -4.079 15.070 1.00 93.38 167 ASP A CA 1
ATOM 1398 C C . ASP A 1 167 ? -15.959 -4.623 15.440 1.00 93.38 167 ASP A C 1
ATOM 1400 O O . ASP A 1 167 ? -16.993 -4.079 15.048 1.00 93.38 167 ASP A O 1
ATOM 1404 N N . GLU A 1 168 ? -15.987 -5.720 16.196 1.00 93.62 168 GLU A N 1
ATOM 1405 C CA . GLU A 1 168 ? -17.230 -6.370 16.631 1.00 93.62 168 GLU A CA 1
ATOM 1406 C C . GLU A 1 168 ? -18.099 -5.478 17.534 1.00 93.62 168 GLU A C 1
ATOM 1408 O O . GLU A 1 168 ? -19.304 -5.703 17.641 1.00 93.62 168 GLU A O 1
ATOM 1413 N N . SER A 1 169 ? -17.513 -4.457 18.166 1.00 94.88 169 SER A N 1
ATOM 1414 C CA . SER A 1 169 ? -18.234 -3.475 18.979 1.00 94.88 169 SER A CA 1
ATOM 1415 C C . SER A 1 169 ? -18.767 -2.292 18.162 1.00 94.88 169 SER A C 1
ATOM 1417 O O . SER A 1 169 ? -19.540 -1.484 18.679 1.00 94.88 169 SER A O 1
ATOM 1419 N N . GLY A 1 170 ? -18.388 -2.202 16.883 1.00 93.38 170 GLY A N 1
ATOM 1420 C CA . GLY A 1 170 ? -18.659 -1.056 16.023 1.00 93.38 170 GLY A CA 1
ATOM 1421 C C .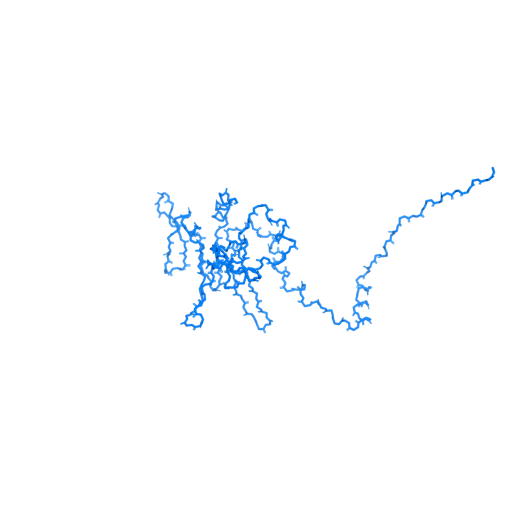 GLY A 1 170 ? -17.673 0.097 16.217 1.00 93.38 170 GLY A C 1
ATOM 1422 O O . GLY A 1 170 ? -17.915 1.182 15.686 1.00 93.38 170 GLY A O 1
ATOM 1423 N N . GLU A 1 171 ? -16.574 -0.106 16.954 1.00 95.88 171 GLU A N 1
ATOM 1424 C CA . GLU A 1 171 ? -15.516 0.895 17.073 1.00 95.88 171 GLU A CA 1
ATOM 1425 C C . GLU A 1 171 ? -14.803 1.044 15.733 1.00 95.88 171 GLU A C 1
ATOM 1427 O O . GLU A 1 171 ? -14.446 0.071 15.062 1.00 95.88 171 GLU A O 1
ATOM 1432 N N . GLU A 1 172 ? -14.585 2.294 15.347 1.00 96.44 172 GLU A N 1
ATOM 1433 C CA . GLU A 1 172 ? -13.907 2.616 14.113 1.00 96.44 172 GLU A CA 1
ATOM 1434 C C . GLU A 1 172 ? -12.384 2.578 14.278 1.00 96.44 172 GLU A C 1
ATOM 1436 O O . GLU A 1 172 ? -11.783 3.260 15.109 1.00 96.44 172 GLU A O 1
ATOM 1441 N N . ILE A 1 173 ? -11.741 1.811 13.406 1.00 97.50 173 ILE A N 1
ATOM 1442 C CA . ILE A 1 173 ? -10.309 1.586 13.400 1.00 97.50 173 ILE A CA 1
ATOM 1443 C C . ILE A 1 173 ? -9.731 2.123 12.085 1.00 97.50 173 ILE A C 1
ATOM 1445 O O . ILE A 1 173 ? -9.955 1.518 11.033 1.00 97.50 173 ILE A O 1
ATOM 1449 N N . PRO A 1 174 ? -8.920 3.198 12.109 1.00 97.81 174 PRO A N 1
ATOM 1450 C CA . PRO A 1 174 ? -8.270 3.700 10.906 1.00 97.81 174 PRO A CA 1
ATOM 1451 C C . PRO A 1 174 ? -7.206 2.710 10.422 1.00 97.81 174 PRO A C 1
ATOM 1453 O O . PRO A 1 174 ? -6.394 2.216 11.214 1.00 97.81 174 PRO A O 1
ATOM 1456 N N . VAL A 1 175 ? -7.203 2.444 9.116 1.00 98.38 175 VAL A N 1
ATOM 1457 C CA . VAL A 1 175 ? -6.314 1.485 8.439 1.00 98.38 175 VAL A CA 1
ATOM 1458 C C . VAL A 1 175 ? -5.418 2.171 7.417 1.00 98.38 175 VAL A C 1
ATOM 1460 O O . VAL A 1 175 ? -4.229 1.858 7.372 1.00 98.38 175 VAL A O 1
ATOM 1463 N N . VAL A 1 176 ? -5.958 3.115 6.643 1.00 98.31 176 VAL A N 1
ATOM 1464 C CA . VAL A 1 176 ? -5.203 3.921 5.672 1.00 98.31 176 VAL A CA 1
ATOM 1465 C C . VAL A 1 176 ? -5.451 5.395 5.937 1.00 98.31 176 VAL A C 1
ATOM 1467 O O . VAL A 1 176 ? -6.578 5.784 6.241 1.00 98.31 176 VAL A O 1
ATOM 1470 N N . ARG A 1 177 ? -4.410 6.214 5.803 1.00 97.69 177 ARG A N 1
ATOM 1471 C CA . ARG A 1 177 ? -4.489 7.668 5.940 1.00 97.69 177 ARG A CA 1
ATOM 1472 C C . ARG A 1 177 ? -3.820 8.351 4.769 1.00 97.69 177 ARG A C 1
ATOM 1474 O O . ARG A 1 177 ? -2.666 8.042 4.469 1.00 97.69 177 ARG A O 1
ATOM 1481 N N . PHE A 1 178 ? -4.509 9.329 4.205 1.00 95.38 178 PHE A N 1
ATOM 1482 C CA . PHE A 1 178 ? -3.955 10.249 3.227 1.00 95.38 178 PHE A CA 1
ATOM 1483 C C . PHE A 1 178 ? -3.561 11.540 3.950 1.00 95.38 178 PHE A C 1
ATOM 1485 O O . PHE A 1 178 ? -4.366 12.154 4.648 1.00 95.38 178 PHE A O 1
ATOM 1492 N N . LYS A 1 179 ? -2.285 11.926 3.876 1.00 90.25 179 LYS A N 1
ATOM 1493 C CA . LYS A 1 179 ? -1.767 13.135 4.534 1.00 90.25 179 LYS A CA 1
ATOM 1494 C C . LYS A 1 179 ? -0.725 13.810 3.664 1.00 90.25 179 LYS A C 1
ATOM 1496 O O . LYS A 1 179 ? 0.341 13.244 3.469 1.00 90.25 179 LYS A O 1
ATOM 1501 N N . ASN A 1 180 ? -0.995 15.034 3.210 1.00 85.62 180 ASN A N 1
ATOM 1502 C CA . ASN A 1 180 ? -0.025 15.880 2.499 1.00 85.62 180 ASN A CA 1
ATOM 1503 C C . ASN A 1 180 ? 0.714 15.136 1.363 1.00 85.62 180 ASN A C 1
ATOM 1505 O O . ASN A 1 180 ? 1.940 15.129 1.329 1.00 85.62 180 ASN A O 1
ATOM 1509 N N . GLY A 1 181 ? -0.015 14.429 0.491 1.00 85.12 181 GLY A N 1
ATOM 1510 C CA . GLY A 1 181 ? 0.595 13.654 -0.603 1.00 85.12 181 GLY A CA 1
ATOM 1511 C C . GLY A 1 181 ? 1.298 12.357 -0.173 1.00 85.12 181 GLY A C 1
ATOM 1512 O O . GLY A 1 181 ? 1.969 11.727 -0.981 1.00 85.12 181 GLY A O 1
ATOM 1513 N N . THR A 1 182 ? 1.143 11.941 1.085 1.00 92.19 182 THR A N 1
ATOM 1514 C CA . THR A 1 182 ? 1.655 10.679 1.635 1.00 92.19 182 THR A CA 1
ATOM 1515 C C . THR A 1 182 ? 0.504 9.734 1.967 1.00 92.19 182 THR A C 1
ATOM 1517 O O . THR A 1 182 ? -0.528 10.158 2.494 1.00 92.19 182 THR A O 1
ATOM 1520 N N . VAL A 1 183 ? 0.699 8.442 1.716 1.00 96.31 183 VAL A N 1
ATOM 1521 C CA . VAL A 1 183 ? -0.208 7.364 2.116 1.00 96.31 183 VAL A CA 1
ATOM 1522 C C . VAL A 1 183 ? 0.453 6.533 3.205 1.00 96.31 183 VAL A C 1
ATOM 1524 O O . VAL A 1 183 ? 1.541 5.981 3.028 1.00 96.31 183 VAL A O 1
ATOM 1527 N N . LEU A 1 184 ? -0.241 6.414 4.333 1.00 97.06 184 LEU A N 1
ATOM 1528 C CA . LEU A 1 184 ? 0.169 5.598 5.468 1.00 97.06 184 LEU A CA 1
ATOM 1529 C C . LEU A 1 184 ? -0.805 4.437 5.635 1.00 97.06 184 LEU A C 1
ATOM 1531 O O . LEU A 1 184 ? -2.008 4.667 5.746 1.00 97.06 184 LEU A O 1
ATOM 1535 N N . ILE A 1 185 ? -0.296 3.212 5.740 1.00 97.88 185 ILE A N 1
ATOM 1536 C CA . ILE A 1 185 ? -1.102 2.021 6.038 1.00 97.88 185 ILE A CA 1
ATOM 1537 C C . ILE A 1 185 ? -0.603 1.383 7.328 1.00 97.88 185 ILE A C 1
ATOM 1539 O O . ILE A 1 185 ? 0.596 1.341 7.605 1.00 97.88 185 ILE A O 1
ATOM 1543 N N . ARG A 1 186 ? -1.521 0.881 8.153 1.00 97.56 186 ARG A N 1
ATOM 1544 C CA . ARG A 1 186 ? -1.132 0.132 9.346 1.00 97.56 186 ARG A CA 1
ATOM 1545 C C . ARG A 1 186 ? -0.394 -1.155 8.989 1.00 97.56 186 ARG A C 1
ATOM 1547 O O . ARG A 1 186 ? -0.893 -1.984 8.231 1.00 97.56 186 ARG A O 1
ATOM 1554 N N . LEU A 1 187 ? 0.741 -1.380 9.648 1.00 95.62 187 LEU A N 1
ATOM 1555 C CA . LEU A 1 187 ? 1.580 -2.559 9.427 1.00 95.62 187 LEU A CA 1
ATOM 1556 C C . LEU A 1 187 ? 0.824 -3.877 9.655 1.00 95.62 187 LEU A C 1
ATOM 1558 O O . LEU A 1 187 ? 1.046 -4.852 8.939 1.00 95.62 187 LEU A O 1
ATOM 1562 N N . LYS A 1 188 ? -0.076 -3.912 10.646 1.00 95.88 188 LYS A N 1
ATOM 1563 C CA . LYS A 1 188 ? -0.886 -5.099 10.952 1.00 95.88 188 LYS A CA 1
ATOM 1564 C C . LYS A 1 188 ? -1.685 -5.556 9.727 1.00 95.88 188 LYS A C 1
ATOM 1566 O O . LYS A 1 188 ? -1.668 -6.738 9.406 1.00 95.88 188 LYS A O 1
ATOM 1571 N N . GLU A 1 189 ? -2.351 -4.632 9.044 1.00 97.12 189 GLU A N 1
ATOM 1572 C CA . GLU A 1 189 ? -3.198 -4.925 7.888 1.00 97.12 189 GLU A CA 1
ATOM 1573 C C . GLU A 1 189 ? -2.384 -5.284 6.641 1.00 97.12 189 GLU A C 1
ATOM 1575 O O . GLU A 1 189 ? -2.799 -6.174 5.900 1.00 97.12 189 GLU A O 1
ATOM 1580 N N . ILE A 1 190 ? -1.204 -4.679 6.452 1.00 95.38 190 ILE A N 1
ATOM 1581 C CA . ILE A 1 190 ? -0.260 -5.101 5.403 1.00 95.38 190 ILE A CA 1
ATOM 1582 C C . ILE A 1 190 ? 0.138 -6.563 5.624 1.00 95.38 190 ILE A C 1
ATOM 1584 O O . ILE A 1 190 ? -0.025 -7.384 4.730 1.00 95.38 190 ILE A O 1
ATOM 1588 N N . ARG A 1 191 ? 0.593 -6.923 6.832 1.00 94.56 191 ARG A N 1
ATOM 1589 C CA . ARG A 1 191 ? 1.008 -8.303 7.142 1.00 94.56 191 ARG A CA 1
ATOM 1590 C C . ARG A 1 191 ? -0.120 -9.315 6.963 1.00 94.56 191 ARG A C 1
ATOM 1592 O O . ARG A 1 191 ? 0.121 -10.395 6.444 1.00 94.56 191 ARG A O 1
ATOM 1599 N N . GLN A 1 192 ? -1.337 -8.968 7.380 1.00 95.06 192 GLN A N 1
ATOM 1600 C CA . GLN A 1 192 ? -2.510 -9.821 7.177 1.00 95.06 192 GLN A CA 1
ATOM 1601 C C . GLN A 1 192 ? -2.782 -10.068 5.690 1.00 95.06 192 GLN A C 1
ATOM 1603 O O . GLN A 1 192 ? -3.036 -11.204 5.303 1.00 95.06 192 GLN A O 1
ATOM 1608 N N . PHE A 1 193 ? -2.686 -9.026 4.863 1.00 95.25 193 PHE A N 1
ATOM 1609 C CA . PHE A 1 193 ? -2.876 -9.148 3.420 1.00 95.25 193 PHE A CA 1
ATOM 1610 C C . PHE A 1 193 ? -1.784 -10.010 2.769 1.00 95.25 193 PHE A C 1
ATOM 1612 O O . PHE A 1 193 ? -2.097 -10.985 2.091 1.00 95.25 193 PHE A O 1
ATOM 1619 N N . LEU A 1 194 ? -0.509 -9.729 3.065 1.00 92.75 194 LEU A N 1
ATOM 1620 C CA . LEU A 1 194 ? 0.634 -10.491 2.542 1.00 92.75 194 LEU A CA 1
ATOM 1621 C C . LEU A 1 194 ? 0.654 -11.953 3.002 1.00 92.75 194 LEU A C 1
ATOM 1623 O O . LEU A 1 194 ? 1.179 -12.805 2.306 1.00 92.75 194 LEU A O 1
ATOM 1627 N N . SER A 1 195 ? 0.084 -12.272 4.168 1.00 91.56 195 SER A N 1
ATOM 1628 C CA . SER A 1 195 ? 0.056 -13.659 4.657 1.00 91.56 195 SER A CA 1
ATOM 1629 C C . SER A 1 195 ? -0.868 -14.589 3.863 1.00 91.56 195 SER A C 1
ATOM 1631 O O . SER A 1 195 ? -0.818 -15.798 4.059 1.00 91.56 195 SER A O 1
ATOM 1633 N N . ILE A 1 196 ? -1.738 -14.027 3.021 1.00 89.31 196 ILE A N 1
ATOM 1634 C CA . ILE A 1 196 ? -2.709 -14.772 2.205 1.00 89.31 196 ILE A CA 1
ATOM 1635 C C . ILE A 1 196 ? -2.408 -14.605 0.712 1.00 89.31 196 ILE A C 1
ATOM 1637 O O . ILE A 1 196 ? -2.722 -15.487 -0.083 1.00 89.31 196 ILE A O 1
ATOM 1641 N N . LYS A 1 197 ? -1.809 -13.472 0.338 1.00 80.62 197 LYS A N 1
ATOM 1642 C CA . LYS A 1 197 ? -1.369 -13.157 -1.016 1.00 80.62 197 LYS A CA 1
ATOM 1643 C C . LYS A 1 197 ? 0.052 -13.709 -1.203 1.00 80.62 197 LYS A C 1
ATOM 1645 O O . LYS A 1 197 ? 1.013 -13.028 -0.868 1.00 80.62 197 LYS A O 1
ATOM 1650 N N . GLU A 1 198 ? 0.154 -14.972 -1.625 1.00 62.19 198 GLU A N 1
ATOM 1651 C CA . GLU A 1 198 ? 1.428 -15.647 -1.960 1.00 62.19 198 GLU A CA 1
ATOM 1652 C C . GLU A 1 198 ? 2.012 -15.208 -3.310 1.00 62.19 198 GLU A C 1
ATOM 1654 O O . GLU A 1 198 ? 1.228 -15.066 -4.280 1.00 62.19 198 GLU A O 1
#

Organism: NCBI:txid1859130

pLDDT: mean 76.88, std 19.63, range [33.28, 98.38]